Protein AF-0000000083256663 (afdb_homodimer)

Secondary structure (DSSP, 8-state):
-EEEEEEEEEEE-TTSEEEEEEE-TT-SSSTT-EE-EEEEPPGGGTT-HHHHHHHHHHHHH---GGGEEEEEEEEEEEEEETTEEEEEEEEEEEEPTTPPP---TTEEEEEEEGGGGGGSS--HHHHHHHHHHHHTGGGS--EEEEEEEEETTEEEEEEEEE--HHHHH--/-EEEEEEEEEEE-TTSEEEEEEE-TT-SSSTT-EE-EEEEPPGGGTT-HHHHHHHHHHHHH---GGGEEEEEEEEEEEEEETTEEEEEEEEEEEEPTTPPP---TTEEEEEEEGGGGGGSS--HHHHHHHHHHHHTGGGS--EEEEEEEEETTEEEEEEEEE--HHHHH--

Solvent-accessible surface area (backbone atoms only — not comparable to full-atom values): 17591 Å² total; per-residue (Å²): 107,37,46,46,49,32,15,27,30,46,37,26,43,92,84,51,24,31,44,29,33,34,28,40,74,81,42,96,67,65,49,52,24,43,36,59,39,40,44,74,48,49,66,94,29,69,44,26,49,59,62,38,21,50,50,32,35,27,69,49,26,61,43,50,70,89,43,50,41,75,72,38,76,38,38,41,38,37,40,38,55,92,63,31,39,37,41,35,38,35,28,38,28,35,40,50,86,88,68,69,75,40,74,35,97,72,32,48,72,44,79,37,55,54,91,49,51,68,77,46,62,48,52,70,67,56,33,49,48,50,54,45,31,73,74,49,51,74,79,55,89,63,32,32,39,32,24,25,22,51,60,92,47,37,79,42,66,44,78,34,59,45,31,38,24,70,67,54,41,76,98,107,37,47,46,50,32,14,28,31,46,38,26,44,91,85,50,24,30,45,29,34,34,28,40,75,81,43,94,67,66,47,52,24,44,37,57,39,40,44,73,49,49,66,94,28,68,45,27,49,59,61,37,20,51,50,32,34,26,69,49,25,61,44,50,70,91,44,50,41,77,72,39,78,38,38,40,39,37,41,38,54,92,62,32,39,38,39,35,40,36,28,38,29,34,42,48,84,88,68,69,74,41,75,36,96,72,31,48,72,43,78,38,55,55,91,47,51,69,76,47,63,46,53,70,67,55,32,49,49,48,54,45,31,75,74,51,50,74,78,54,88,62,31,34,39,32,23,26,22,52,60,92,47,37,80,41,67,45,79,34,60,45,31,39,25,69,68,54,41,74,99

InterPro domains:
  IPR000086 NUDIX hydrolase domain [PF00293] (7-130)
  IPR000086 NUDIX hydrolase domain [PS51462] (2-144)
  IPR015797 NUDIX hydrolase-like domain superfamily [SSF55811] (7-135)

Radius of gyration: 21.28 Å; Cα contacts (8 Å, |Δi|>4): 827; chains: 2; bounding box: 49×63×44 Å

pLDDT: mean 93.76, std 6.44, range [51.53, 98.88]

Foldseek 3Di:
DAEWEKEFEFEAEPVQWTKWFQADQPDPPLRRATDGQMDTDDPVCPVPSPVRHQVSCCQAWVDHPVQKAPWAFAEWEWDDDDPYIYTYTYTYIYGDPPDHTDGDPRGDMDIGRLVCVLVGRHDPRVNQVSVCCVVPRVVDRWHKYWYWDQDPNDIHIDIDTDDPVVVVVVD/DAEWEKEFEFEAEPVQWTKWFQADQPDPPLRRATDGQMDTDDPVCPVPSPVRHQVSCCQAWVDHPVQKAPWAFAEWEWDDDDPYIYTYTYTYTYGDPPDHTDGDPRGDMDIGRLVCVLVGRHDPRVNQVSVCCVVPRVVDRWHKYWYWDQDPNDIHIDIDTDDPVVVVVVD

Nearest PDB structures (foldseek):
  3fk9-assembly1_B  TM=7.777E-01  e=2.275E-10  Halalkalibacterium halodurans
  5cfj-assembly1_A  TM=8.050E-01  e=7.990E-09  Plasmodium falciparum 3D7
  5cfi-assembly1_B  TM=7.908E-01  e=4.068E-09  Plasmodium falciparum 3D7
  6m6y-assembly1_A  TM=8.261E-01  e=8.225E-08  Mycolicibacterium smegmatis MC2 155
  1su2-assembly1_B  TM=7.353E-01  e=6.435E-08  Deinococcus radiodurans

Organism: NCBI:txid94136

Structure (mmCIF, N/CA/C/O backbone):
data_AF-0000000083256663-model_v1
#
loop_
_entity.id
_entity.type
_entity.pdbx_description
1 polymer 'Nudix hydrolase domain-containing protein'
#
loop_
_atom_site.group_PDB
_atom_site.id
_atom_site.type_symbol
_atom_site.label_atom_id
_atom_site.label_alt_id
_atom_site.label_comp_id
_atom_site.label_asym_id
_atom_site.label_entity_id
_atom_site.label_seq_id
_atom_site.pdbx_PDB_ins_code
_atom_site.Cartn_x
_atom_site.Cartn_y
_atom_site.Cartn_z
_atom_site.occupancy
_atom_site.B_iso_or_equiv
_atom_site.auth_seq_id
_atom_site.auth_comp_id
_atom_site.auth_asym_id
_atom_site.auth_atom_id
_atom_site.pdbx_PDB_model_num
ATOM 1 N N . MET A 1 1 ? 12.92 -7.726 -0.44 1 84.47 1 MET A N 1
ATOM 2 C CA . MET A 1 1 ? 12.341 -6.395 -0.277 1 84.47 1 MET A CA 1
ATOM 3 C C . MET A 1 1 ? 11.646 -6.266 1.074 1 84.47 1 MET A C 1
ATOM 5 O O . MET A 1 1 ? 10.905 -7.161 1.484 1 84.47 1 MET A O 1
ATOM 9 N N . LYS A 1 2 ? 12.054 -5.261 1.89 1 92.44 2 LYS A N 1
ATOM 10 C CA . LYS A 1 2 ? 11.454 -4.975 3.19 1 92.44 2 LYS A CA 1
ATOM 11 C C . LYS A 1 2 ? 10.506 -3.782 3.107 1 92.44 2 LYS A C 1
ATOM 13 O O . LYS A 1 2 ? 10.527 -3.032 2.128 1 92.44 2 LYS A O 1
ATOM 18 N N . LEU A 1 3 ? 9.636 -3.757 4.111 1 95.27 3 LEU A N 1
ATOM 19 C CA . LEU A 1 3 ? 8.649 -2.684 4.149 1 95.27 3 LEU A CA 1
ATOM 20 C C . LEU A 1 3 ? 8.908 -1.749 5.325 1 95.27 3 LEU A C 1
ATOM 22 O O . LEU A 1 3 ? 9.379 -2.185 6.378 1 95.27 3 LEU A O 1
ATOM 26 N N . LYS A 1 4 ? 8.672 -0.57 5.127 1 94.89 4 LYS A N 1
ATOM 27 C CA . LYS A 1 4 ? 8.497 0.427 6.18 1 94.89 4 LYS A CA 1
ATOM 28 C C . LYS A 1 4 ? 7.158 1.144 6.041 1 94.89 4 LYS A C 1
ATOM 30 O O . LYS A 1 4 ? 6.818 1.633 4.961 1 94.89 4 LYS A O 1
ATOM 35 N N . GLN A 1 5 ? 6.438 1.155 7.085 1 96.05 5 GLN A N 1
ATOM 36 C CA . GLN A 1 5 ? 5.102 1.739 7.031 1 96.05 5 GLN A CA 1
ATOM 37 C C . GLN A 1 5 ? 4.974 2.91 8.001 1 96.05 5 GLN A C 1
ATOM 39 O O . GLN A 1 5 ? 5.466 2.845 9.129 1 96.05 5 GLN A O 1
ATOM 44 N N . PHE A 1 6 ? 4.353 3.964 7.54 1 96.79 6 PHE A N 1
ATOM 45 C CA . PHE A 1 6 ? 4.222 5.211 8.285 1 96.79 6 PHE A CA 1
ATOM 46 C C . PHE A 1 6 ? 2.787 5.722 8.237 1 96.79 6 PHE A C 1
ATOM 48 O O . PHE A 1 6 ? 2.065 5.472 7.269 1 96.79 6 PHE A O 1
ATOM 55 N N . ALA A 1 7 ? 2.413 6.354 9.224 1 97.91 7 ALA A N 1
ATOM 56 C CA . ALA A 1 7 ? 1.183 7.141 9.251 1 97.91 7 ALA A CA 1
ATOM 57 C C . ALA A 1 7 ? 1.473 8.6 9.591 1 97.91 7 ALA A C 1
ATOM 59 O O . ALA A 1 7 ? 2.296 8.889 10.464 1 97.91 7 ALA A O 1
ATOM 60 N N . ALA A 1 8 ? 0.862 9.478 8.849 1 98.4 8 ALA A N 1
ATOM 61 C CA . ALA A 1 8 ? 1.097 10.902 9.069 1 98.4 8 ALA A CA 1
ATOM 62 C C . ALA A 1 8 ? -0.163 11.716 8.786 1 98.4 8 ALA A C 1
ATOM 64 O O . ALA A 1 8 ? -1.097 11.224 8.148 1 98.4 8 ALA A O 1
ATOM 65 N N . ALA A 1 9 ? -0.173 12.932 9.275 1 98.6 9 ALA A N 1
ATOM 66 C CA . ALA A 1 9 ? -1.336 13.799 9.104 1 98.6 9 ALA A CA 1
ATOM 67 C C . ALA A 1 9 ? -0.91 15.229 8.784 1 98.6 9 ALA A C 1
ATOM 69 O O . ALA A 1 9 ? 0.046 15.745 9.367 1 98.6 9 ALA A O 1
ATOM 70 N N . PHE A 1 10 ? -1.566 15.754 7.853 1 98.46 10 PHE A N 1
ATOM 71 C CA . PHE A 1 10 ? -1.598 17.203 7.697 1 98.46 10 PHE A CA 1
ATOM 72 C C . PHE A 1 10 ? -2.689 17.816 8.567 1 98.46 10 PHE A C 1
ATOM 74 O O . PHE A 1 10 ? -3.875 17.551 8.364 1 98.46 10 PHE A O 1
ATOM 81 N N . LEU A 1 11 ? -2.307 18.604 9.54 1 98.01 11 LEU A N 1
ATOM 82 C CA . LEU A 1 11 ? -3.227 19.198 10.504 1 98.01 11 LEU A CA 1
ATOM 83 C C . LEU A 1 11 ? -3.389 20.693 10.251 1 98.01 11 LEU A C 1
ATOM 85 O O . LEU A 1 11 ? -2.413 21.444 10.298 1 98.01 11 LEU A O 1
ATOM 89 N N . PHE A 1 12 ? -4.584 21.05 10.05 1 97.19 12 PHE A N 1
ATOM 90 C CA . PHE A 1 12 ? -4.873 22.434 9.696 1 97.19 12 PHE A CA 1
ATOM 91 C C . PHE A 1 12 ? -5.515 23.17 10.866 1 97.19 12 PHE A C 1
ATOM 93 O O . PHE A 1 12 ? -6.301 22.587 11.616 1 97.19 12 PHE A O 1
ATOM 100 N N . ASN A 1 13 ? -5.222 24.502 10.987 1 95.87 13 ASN A N 1
ATOM 101 C CA . ASN A 1 13 ? -5.92 25.346 11.952 1 95.87 13 ASN A CA 1
ATOM 102 C C . ASN A 1 13 ? -6.973 26.218 11.275 1 95.87 13 ASN A C 1
ATOM 104 O O . ASN A 1 13 ? -7.26 26.044 10.089 1 95.87 13 ASN A O 1
ATOM 108 N N . GLU A 1 14 ? -7.529 27.128 12.016 1 94.04 14 GLU A N 1
ATOM 109 C CA . GLU A 1 14 ? -8.65 27.935 11.543 1 94.04 14 GLU A CA 1
ATOM 110 C C . GLU A 1 14 ? -8.199 28.942 10.489 1 94.04 14 GLU A C 1
ATOM 112 O O . GLU A 1 14 ? -9.013 29.431 9.702 1 94.04 14 GLU A O 1
ATOM 117 N N . ASN A 1 15 ? -6.951 29.282 10.471 1 94.14 15 ASN A N 1
ATOM 118 C CA . ASN A 1 15 ? -6.406 30.243 9.518 1 94.14 15 ASN A CA 1
ATOM 119 C C . ASN A 1 15 ? -5.893 29.553 8.257 1 94.14 15 ASN A C 1
ATOM 121 O O . ASN A 1 15 ? -5.152 30.152 7.474 1 94.14 15 ASN A O 1
ATOM 125 N N . ASP A 1 16 ? -6.112 28.201 8.147 1 94.44 16 ASP A N 1
ATOM 126 C CA . ASP A 1 16 ? -5.694 27.392 7.007 1 94.44 16 ASP A CA 1
ATOM 127 C C . ASP A 1 16 ? -4.174 27.263 6.952 1 94.44 16 ASP A C 1
ATOM 129 O O . ASP A 1 16 ? -3.581 27.301 5.872 1 94.44 16 ASP A O 1
ATOM 133 N N . GLU A 1 17 ? -3.63 27.256 8.073 1 96.2 17 GLU A N 1
ATOM 134 C CA . GLU A 1 17 ? -2.221 26.898 8.207 1 96.2 17 GLU A CA 1
ATOM 135 C C . GLU A 1 17 ? -2.057 25.421 8.555 1 96.2 17 GLU A C 1
ATOM 137 O O . GLU A 1 17 ? -2.901 24.843 9.243 1 96.2 17 GLU A O 1
ATOM 142 N N . VAL A 1 18 ? -0.975 24.82 8.077 1 97.31 18 VAL A N 1
ATOM 143 C CA . VAL A 1 18 ? -0.694 23.412 8.336 1 97.31 18 VAL A CA 1
ATOM 144 C C . VAL A 1 18 ? 0.463 23.289 9.325 1 97.31 18 VAL A C 1
ATOM 146 O O . VAL A 1 18 ? 1.456 24.013 9.222 1 97.31 18 VAL A O 1
ATOM 149 N N . LEU A 1 19 ? 0.295 22.456 10.273 1 96.6 19 LEU A N 1
ATOM 150 C CA . LEU A 1 19 ? 1.338 22.198 11.259 1 96.6 19 LEU A CA 1
ATOM 151 C C . LEU A 1 19 ? 2.367 21.211 10.717 1 96.6 19 LEU A C 1
ATOM 153 O O . LEU A 1 19 ? 2.019 20.09 10.341 1 96.6 19 LEU A O 1
ATOM 157 N N . LEU A 1 20 ? 3.606 21.587 10.694 1 97.03 20 LEU A N 1
ATOM 158 C CA . LEU A 1 20 ? 4.691 20.729 10.231 1 97.03 20 LEU A CA 1
ATOM 159 C C . LEU A 1 20 ? 5.786 20.62 11.286 1 97.03 20 LEU A C 1
ATOM 161 O O . LEU A 1 20 ? 5.931 21.507 12.13 1 97.03 20 LEU A O 1
ATOM 165 N N . LEU A 1 21 ? 6.47 19.56 11.19 1 96.32 21 LEU A N 1
ATOM 166 C CA . LEU A 1 21 ? 7.662 19.347 12.003 1 96.32 21 LEU A CA 1
ATOM 167 C C . LEU A 1 21 ? 8.927 19.615 11.194 1 96.32 21 LEU A C 1
ATOM 169 O O . LEU A 1 21 ? 9.141 19 10.147 1 96.32 21 LEU A O 1
ATOM 173 N N . GLN A 1 22 ? 9.704 20.517 11.641 1 95.4 22 GLN A N 1
ATOM 174 C CA . GLN A 1 22 ? 11.015 20.77 11.053 1 95.4 22 GLN A CA 1
ATOM 175 C C . GLN A 1 22 ? 12.082 19.882 11.686 1 95.4 22 GLN A C 1
ATOM 177 O O . GLN A 1 22 ? 12.452 20.078 12.845 1 95.4 22 GLN A O 1
ATOM 182 N N . LYS A 1 23 ? 12.573 19.003 10.856 1 94.17 23 LYS A N 1
ATOM 183 C CA . LYS A 1 23 ? 13.629 18.124 11.349 1 94.17 23 LYS A CA 1
ATOM 184 C C . LYS A 1 23 ? 14.926 18.897 11.576 1 94.17 23 LYS A C 1
ATOM 186 O O . LYS A 1 23 ? 15.253 19.808 10.813 1 94.17 23 LYS A O 1
ATOM 191 N N . LYS A 1 24 ? 15.65 18.451 12.573 1 91.48 24 LYS A N 1
ATOM 192 C CA . LYS A 1 24 ? 16.946 19.063 12.854 1 91.48 24 LYS A CA 1
ATOM 193 C C . LYS A 1 24 ? 17.92 18.843 11.7 1 91.48 24 LYS A C 1
ATOM 195 O O . LYS A 1 24 ? 17.835 17.837 10.993 1 91.48 24 LYS A O 1
ATOM 200 N N . THR A 1 25 ? 18.825 19.739 11.598 1 90.61 25 THR A N 1
ATOM 201 C CA . THR A 1 25 ? 19.785 19.672 10.502 1 90.61 25 THR A CA 1
ATOM 202 C C . THR A 1 25 ? 20.733 18.49 10.685 1 90.61 25 THR A C 1
ATOM 204 O O . THR A 1 25 ? 21.332 18.013 9.718 1 90.61 25 THR A O 1
ATOM 207 N N . ASP A 1 26 ? 20.846 17.983 11.883 1 89.52 26 ASP A N 1
ATOM 208 C CA . ASP A 1 26 ? 21.751 16.872 12.157 1 89.52 26 ASP A CA 1
ATOM 209 C C . ASP A 1 26 ? 20.978 15.572 12.365 1 89.52 26 ASP A C 1
ATOM 211 O O . ASP A 1 26 ? 21.535 14.581 12.842 1 89.52 26 ASP A O 1
ATOM 215 N N . ALA A 1 27 ? 19.718 15.631 12.049 1 87.78 27 ALA A N 1
ATOM 216 C CA . ALA A 1 27 ? 18.908 14.421 12.167 1 87.78 27 ALA A CA 1
ATOM 217 C C . ALA A 1 27 ? 19.416 13.328 11.232 1 87.78 27 ALA A C 1
ATOM 219 O O . ALA A 1 27 ? 19.973 13.619 10.171 1 87.78 27 ALA A O 1
ATOM 220 N N . LYS A 1 28 ? 19.271 12.068 11.562 1 82.74 28 LYS A N 1
ATOM 221 C CA . LYS A 1 28 ? 19.703 10.909 10.785 1 82.74 28 LYS A CA 1
ATOM 222 C C . LYS A 1 28 ? 18.842 10.732 9.538 1 82.74 28 LYS A C 1
ATOM 224 O O . LYS A 1 28 ? 19.31 10.209 8.524 1 82.74 28 LYS A O 1
ATOM 229 N N . PHE A 1 29 ? 17.615 11.204 9.661 1 84.6 29 PHE A N 1
ATOM 230 C CA . PHE A 1 29 ? 16.664 11.023 8.571 1 84.6 29 PHE A CA 1
ATOM 231 C C . PHE A 1 29 ? 15.98 12.34 8.225 1 84.6 29 PHE A C 1
ATOM 233 O O . PHE A 1 29 ? 15.503 13.05 9.112 1 84.6 29 PHE A O 1
ATOM 240 N N . LEU A 1 30 ? 16.016 12.685 6.893 1 91.09 30 LEU A N 1
ATOM 241 C CA . LEU A 1 30 ? 15.336 13.854 6.345 1 91.09 30 LEU A CA 1
ATOM 242 C C . LEU A 1 30 ? 15.829 15.133 7.013 1 91.09 30 LEU A C 1
ATOM 244 O O . LEU A 1 30 ? 15.027 15.987 7.397 1 91.09 30 LEU A O 1
ATOM 248 N N . ALA A 1 31 ? 17.111 15.232 7.189 1 90.78 31 ALA A N 1
ATOM 249 C CA . ALA A 1 31 ? 17.73 16.37 7.865 1 90.78 31 ALA A CA 1
ATOM 250 C C . ALA A 1 31 ? 17.318 17.686 7.212 1 90.78 31 ALA A C 1
ATOM 252 O O . ALA A 1 31 ? 17.48 17.864 6.003 1 90.78 31 ALA A O 1
ATOM 253 N N . GLY A 1 32 ? 16.714 18.495 8.096 1 92.93 32 GLY A N 1
ATOM 254 C CA . GLY A 1 32 ? 16.385 19.844 7.665 1 92.93 32 GLY A CA 1
ATOM 255 C C . GLY A 1 32 ? 15.056 19.932 6.94 1 92.93 32 GLY A C 1
ATOM 256 O O . GLY A 1 32 ? 14.579 21.027 6.636 1 92.93 32 GLY A O 1
ATOM 257 N N . LYS A 1 33 ? 14.433 18.858 6.698 1 96.07 33 LYS A N 1
ATOM 258 C CA . LYS A 1 33 ? 13.179 18.842 5.95 1 96.07 33 LYS A CA 1
ATOM 259 C C . LYS A 1 33 ? 11.989 19.11 6.866 1 96.07 33 LYS A C 1
ATOM 261 O O . LYS A 1 33 ? 12.046 18.83 8.066 1 96.07 33 LYS A O 1
ATOM 266 N N . ARG A 1 34 ? 11.005 19.698 6.29 1 96.66 34 ARG A N 1
ATOM 267 C CA . ARG A 1 34 ? 9.701 19.783 6.94 1 96.66 34 ARG A CA 1
ATOM 268 C C . ARG A 1 34 ? 8.838 18.573 6.595 1 96.66 34 ARG A C 1
ATOM 270 O O . ARG A 1 34 ? 8.732 18.193 5.427 1 96.66 34 ARG A O 1
ATOM 277 N N . VAL A 1 35 ? 8.283 18.012 7.595 1 96.82 35 VAL A N 1
ATOM 278 C CA . VAL A 1 35 ? 7.465 16.821 7.389 1 96.82 35 VAL A CA 1
ATOM 279 C C . VAL A 1 35 ? 6.134 16.975 8.12 1 96.82 35 VAL A C 1
ATOM 281 O O . VAL A 1 35 ? 6.037 17.721 9.097 1 96.82 35 VAL A O 1
ATOM 284 N N . PRO A 1 36 ? 5.072 16.333 7.598 1 97.88 36 PRO A N 1
ATOM 285 C CA . PRO A 1 36 ? 3.85 16.28 8.404 1 97.88 36 PRO A CA 1
ATOM 286 C C . PRO A 1 36 ? 4.044 15.533 9.721 1 97.88 36 PRO A C 1
ATOM 288 O O . PRO A 1 36 ? 5.09 14.917 9.938 1 97.88 36 PRO A O 1
ATOM 291 N N . ILE A 1 37 ? 3.044 15.666 10.598 1 97.66 37 ILE A N 1
ATOM 292 C CA . ILE A 1 37 ? 3.125 15 11.893 1 97.66 37 ILE A CA 1
ATOM 293 C C . ILE A 1 37 ? 2.852 13.507 11.724 1 97.66 37 ILE A C 1
ATOM 295 O O . ILE A 1 37 ? 1.807 13.116 11.198 1 97.66 37 ILE A O 1
ATOM 299 N N . GLY A 1 38 ? 3.746 12.688 12.116 1 97.23 38 GLY A N 1
ATOM 300 C CA . GLY A 1 38 ? 3.586 11.254 11.929 1 97.23 38 GLY A CA 1
ATOM 301 C C . GLY A 1 38 ? 4.872 10.478 12.138 1 97.23 38 GLY A C 1
ATOM 302 O O . GLY A 1 38 ? 5.897 11.053 12.511 1 97.23 38 GLY A O 1
ATOM 303 N N . GLY A 1 39 ? 4.817 9.194 11.911 1 96.41 39 GLY A N 1
ATOM 304 C CA . GLY A 1 39 ? 5.971 8.337 12.128 1 96.41 39 GLY A CA 1
ATOM 305 C C . GLY A 1 39 ? 5.702 6.88 11.804 1 96.41 39 GLY A C 1
ATOM 306 O O . GLY A 1 39 ? 4.706 6.557 11.153 1 96.41 39 GLY A O 1
ATOM 307 N N . HIS A 1 40 ? 6.581 6.085 12.294 1 95.55 40 HIS A N 1
ATOM 308 C CA . HIS A 1 40 ? 6.516 4.656 12.012 1 95.55 40 HIS A CA 1
ATOM 309 C C . HIS A 1 40 ? 5.339 4.005 12.73 1 95.55 40 HIS A C 1
ATOM 311 O O . HIS A 1 40 ? 5.046 4.339 13.88 1 95.55 40 HIS A O 1
ATOM 317 N N . MET A 1 41 ? 4.746 3.137 11.982 1 94.48 41 MET A N 1
ATOM 318 C CA . MET A 1 41 ? 3.733 2.312 12.635 1 94.48 41 MET A CA 1
ATOM 319 C C . MET A 1 41 ? 4.382 1.221 13.48 1 94.48 41 MET A C 1
ATOM 321 O O . MET A 1 41 ? 5.352 0.593 13.051 1 94.48 41 MET A O 1
ATOM 325 N N . GLU A 1 42 ? 3.868 1.019 14.62 1 92.35 42 GLU A N 1
ATOM 326 C CA . GLU A 1 42 ? 4.377 -0.016 15.514 1 92.35 42 GLU A CA 1
ATOM 327 C C . GLU A 1 42 ? 3.655 -1.342 15.292 1 92.35 42 GLU A C 1
ATOM 329 O O . GLU A 1 42 ? 2.576 -1.374 14.697 1 92.35 42 GLU A O 1
ATOM 334 N N . THR A 1 43 ? 4.199 -2.428 15.784 1 85.61 43 THR A N 1
ATOM 335 C CA . THR A 1 43 ? 3.735 -3.789 15.536 1 85.61 43 THR A CA 1
ATOM 336 C C . THR A 1 43 ? 2.266 -3.939 15.923 1 85.61 43 THR A C 1
ATOM 338 O O . THR A 1 43 ? 1.47 -4.486 15.157 1 85.61 43 THR A O 1
ATOM 341 N N . GLY A 1 44 ? 1.802 -3.454 16.994 1 82.83 44 GLY A N 1
ATOM 342 C CA . GLY A 1 44 ? 0.438 -3.619 17.47 1 82.83 44 GLY A CA 1
ATOM 343 C C . GLY A 1 44 ? -0.562 -2.754 16.726 1 82.83 44 GLY A C 1
ATOM 344 O O . GLY A 1 44 ? -1.773 -2.939 16.863 1 82.83 44 GLY A O 1
ATOM 345 N N . GLU A 1 45 ? -0.109 -1.931 15.794 1 87.78 45 GLU A N 1
ATOM 346 C CA . GLU A 1 45 ? -1.001 -0.986 15.129 1 87.78 45 GLU A CA 1
ATOM 347 C C . GLU A 1 45 ? -0.916 -1.12 13.612 1 87.78 45 GLU A C 1
ATOM 349 O O . GLU A 1 45 ? -1.359 -0.232 12.879 1 87.78 45 GLU A O 1
ATOM 354 N N . MET A 1 46 ? -0.339 -2.161 13.212 1 85.98 46 MET A N 1
ATOM 355 C CA . MET A 1 46 ? -0.014 -2.264 11.792 1 85.98 46 MET A CA 1
ATOM 356 C C . MET A 1 46 ? -1.282 -2.37 10.951 1 85.98 46 MET A C 1
ATOM 358 O O . MET A 1 46 ? -1.268 -2.058 9.759 1 85.98 46 MET A O 1
ATOM 362 N N . ASN A 1 47 ? -2.403 -2.752 11.613 1 90 47 ASN A N 1
ATOM 363 C CA . ASN A 1 47 ? -3.662 -2.821 10.88 1 90 47 ASN A CA 1
ATOM 364 C C . ASN A 1 47 ? -4.569 -1.639 11.211 1 90 47 ASN A C 1
ATOM 366 O O . ASN A 1 47 ? -5.744 -1.628 10.839 1 90 47 ASN A O 1
ATOM 370 N N . ASP A 1 48 ? -4.016 -0.659 11.888 1 94.56 48 ASP A N 1
ATOM 371 C CA . ASP A 1 48 ? -4.776 0.524 12.278 1 94.56 48 ASP A CA 1
ATOM 372 C C . ASP A 1 48 ? -3.937 1.791 12.127 1 94.56 48 ASP A C 1
ATOM 374 O O . ASP A 1 48 ? -3.521 2.389 13.121 1 94.56 48 ASP A O 1
ATOM 378 N N . PRO A 1 49 ? -3.803 2.216 10.926 1 96.29 49 PRO A N 1
ATOM 379 C CA . PRO A 1 49 ? -2.972 3.4 10.695 1 96.29 49 PRO A CA 1
ATOM 380 C C . PRO A 1 49 ? -3.505 4.643 11.405 1 96.29 49 PRO A C 1
ATOM 382 O O . PRO A 1 49 ? -2.728 5.523 11.783 1 96.29 49 PRO A O 1
ATOM 385 N N . GLN A 1 50 ? -4.797 4.7 11.602 1 96.93 50 GLN A N 1
ATOM 386 C CA . GLN A 1 50 ? -5.352 5.867 12.28 1 96.93 50 GLN A CA 1
ATOM 387 C C . GLN A 1 50 ? -4.869 5.946 13.725 1 96.93 50 GLN A C 1
ATOM 389 O O . GLN A 1 50 ? -4.492 7.018 14.202 1 96.93 50 GLN A O 1
ATOM 394 N N . SER A 1 51 ? -4.898 4.817 14.392 1 96.43 51 SER A N 1
ATOM 395 C CA . SER A 1 51 ? -4.406 4.784 15.766 1 96.43 51 SER A CA 1
ATOM 396 C C . SER A 1 51 ? -2.932 5.169 15.834 1 96.43 51 SER A C 1
ATOM 398 O O . SER A 1 51 ? -2.516 5.896 16.739 1 96.43 51 SER A O 1
ATOM 400 N N . ALA A 1 52 ? -2.162 4.65 14.906 1 96.77 52 ALA A N 1
ATOM 401 C CA . ALA A 1 52 ? -0.749 5.017 14.836 1 96.77 52 ALA A CA 1
ATOM 402 C C . ALA A 1 52 ? -0.582 6.52 14.631 1 96.77 52 ALA A C 1
ATOM 404 O O . ALA A 1 52 ? 0.242 7.155 15.292 1 96.77 52 ALA A O 1
ATOM 405 N N . CYS A 1 53 ? -1.357 7.062 13.742 1 97.7 53 CYS A N 1
ATOM 406 C CA . CYS A 1 53 ? -1.311 8.487 13.434 1 97.7 53 CYS A CA 1
ATOM 407 C C . CYS A 1 53 ? -1.627 9.323 14.668 1 97.7 53 CYS A C 1
ATOM 409 O O . CYS A 1 53 ? -0.895 10.259 14.992 1 97.7 53 CYS A O 1
ATOM 411 N N . LEU A 1 54 ? -2.671 8.941 15.34 1 97.44 54 LEU A N 1
ATOM 412 C CA . LEU A 1 54 ? -3.102 9.684 16.519 1 97.44 54 LEU A CA 1
ATOM 413 C C . LEU A 1 54 ? -2.056 9.6 17.626 1 97.44 54 LEU A C 1
ATOM 415 O O . LEU A 1 54 ? -1.823 10.577 18.34 1 97.44 54 LEU A O 1
ATOM 419 N N . ARG A 1 55 ? -1.454 8.5 17.792 1 97.23 55 ARG A N 1
ATOM 420 C CA . ARG A 1 55 ? -0.378 8.362 18.768 1 97.23 55 ARG A CA 1
ATOM 421 C C . ARG A 1 55 ? 0.786 9.289 18.435 1 97.23 55 ARG A C 1
ATOM 423 O O . ARG A 1 55 ? 1.298 9.992 19.309 1 97.23 55 ARG A O 1
ATOM 430 N N . GLU A 1 56 ? 1.178 9.26 17.181 1 97.03 56 GLU A N 1
ATOM 431 C CA . GLU A 1 56 ? 2.285 10.103 16.739 1 97.03 56 GLU A CA 1
ATOM 432 C C . GLU A 1 56 ? 1.953 11.583 16.91 1 97.03 56 GLU A C 1
ATOM 434 O O . GLU A 1 56 ? 2.82 12.38 17.275 1 97.03 56 GLU A O 1
ATOM 439 N N . ILE A 1 57 ? 0.762 11.981 16.616 1 97.14 57 ILE A N 1
ATOM 440 C CA . ILE A 1 57 ? 0.32 13.357 16.816 1 97.14 57 ILE A CA 1
ATOM 441 C C . ILE A 1 57 ? 0.506 13.751 18.28 1 97.14 57 ILE A C 1
ATOM 443 O O . ILE A 1 57 ? 1.09 14.795 18.579 1 97.14 57 ILE A O 1
ATOM 447 N N . TYR A 1 58 ? 0.054 12.896 19.124 1 96.46 58 TYR A N 1
ATOM 448 C CA . TYR A 1 58 ? 0.186 13.182 20.548 1 96.46 58 TYR A CA 1
ATOM 449 C C . TYR A 1 58 ? 1.653 13.252 20.956 1 96.46 58 TYR A C 1
ATOM 451 O O . TYR A 1 58 ? 2.073 14.199 21.624 1 96.46 58 TYR A O 1
ATOM 459 N N . GLU A 1 59 ? 2.447 12.316 20.609 1 96.13 59 GLU A N 1
ATOM 460 C CA . GLU A 1 59 ? 3.851 12.223 20.998 1 96.13 59 GLU A CA 1
ATOM 461 C C . GLU A 1 59 ? 4.637 13.442 20.524 1 96.13 59 GLU A C 1
ATOM 463 O O . GLU A 1 59 ? 5.502 13.947 21.243 1 96.13 59 GLU A O 1
ATOM 468 N N . GLU A 1 60 ? 4.306 13.923 19.31 1 96.21 60 GLU A N 1
ATOM 469 C CA . GLU A 1 60 ? 5.14 14.951 18.695 1 96.21 60 GLU A CA 1
ATOM 470 C C . GLU A 1 60 ? 4.621 16.349 19.018 1 96.21 60 GLU A C 1
ATOM 472 O O . GLU A 1 60 ? 5.357 17.331 18.908 1 96.21 60 GLU A O 1
ATOM 477 N N . THR A 1 61 ? 3.36 16.474 19.407 1 96.34 61 THR A N 1
ATOM 478 C CA . THR A 1 61 ? 2.783 17.812 19.468 1 96.34 61 THR A CA 1
ATOM 479 C C . THR A 1 61 ? 2.034 18.019 20.782 1 96.34 61 THR A C 1
ATOM 481 O O . THR A 1 61 ? 1.658 19.144 21.118 1 96.34 61 THR A O 1
ATOM 484 N N . GLY A 1 62 ? 1.695 16.952 21.497 1 95.46 62 GLY A N 1
ATOM 485 C CA . GLY A 1 62 ? 0.879 17.045 22.697 1 95.46 62 GLY A CA 1
ATOM 486 C C . GLY A 1 62 ? -0.604 17.162 22.402 1 95.46 62 GLY A C 1
ATOM 487 O O . GLY A 1 62 ? -1.425 17.189 23.322 1 95.46 62 GLY A O 1
ATOM 488 N N . ILE A 1 63 ? -1.009 17.169 21.181 1 96.08 63 ILE A N 1
ATOM 489 C CA . ILE A 1 63 ? -2.406 17.315 20.79 1 96.08 63 ILE A CA 1
ATOM 490 C C . ILE A 1 63 ? -3.152 16.007 21.043 1 96.08 63 ILE A C 1
ATOM 492 O O . ILE A 1 63 ? -2.727 14.944 20.584 1 96.08 63 ILE A O 1
ATOM 496 N N . GLU A 1 64 ? -4.238 16.121 21.667 1 95.5 64 GLU A N 1
ATOM 497 C CA . GLU A 1 64 ? -5.057 14.957 21.986 1 95.5 64 GLU A CA 1
ATOM 498 C C . GLU A 1 64 ? -6.061 14.666 20.874 1 95.5 64 GLU A C 1
ATOM 500 O O . GLU A 1 64 ? -6.389 15.55 20.08 1 95.5 64 GLU A O 1
ATOM 505 N N . GLN A 1 65 ? -6.506 13.43 20.882 1 95.72 65 GLN A N 1
ATOM 506 C CA . GLN A 1 65 ? -7.413 12.963 19.84 1 95.72 65 GLN A CA 1
ATOM 507 C C . GLN A 1 65 ? -8.656 13.845 19.756 1 95.72 65 GLN A C 1
ATOM 509 O O . GLN A 1 65 ? -9.15 14.128 18.663 1 95.72 65 GLN A O 1
ATOM 514 N N . ASN A 1 66 ? -9.162 14.269 20.871 1 94.98 66 ASN A N 1
ATOM 515 C CA . ASN A 1 66 ? -10.402 15.038 20.902 1 94.98 66 ASN A CA 1
ATOM 516 C C . ASN A 1 66 ? -10.192 16.46 20.39 1 94.98 66 ASN A C 1
ATOM 518 O O . ASN A 1 66 ? -11.157 17.201 20.19 1 94.98 66 ASN A O 1
ATOM 522 N N . GLN A 1 67 ? -8.995 16.794 20.161 1 96.46 67 GLN A N 1
ATOM 523 C CA . GLN A 1 67 ? -8.678 18.126 19.656 1 96.46 67 GLN A CA 1
ATOM 524 C C . GLN A 1 67 ? -8.515 18.114 18.138 1 96.46 67 GLN A C 1
ATOM 526 O O . GLN A 1 67 ? -8.29 19.159 17.525 1 96.46 67 GLN A O 1
ATOM 531 N N . VAL A 1 68 ? -8.546 16.967 17.558 1 96.54 68 VAL A N 1
ATOM 532 C CA . VAL A 1 68 ? -8.466 16.795 16.112 1 96.54 68 VAL A CA 1
ATOM 533 C C . VAL A 1 68 ? -9.845 16.444 15.556 1 96.54 68 VAL A C 1
ATOM 535 O O . VAL A 1 68 ? -10.462 15.465 15.983 1 96.54 68 VAL A O 1
ATOM 538 N N . SER A 1 69 ? -10.325 17.234 14.641 1 95.33 69 SER A N 1
ATOM 539 C CA . SER A 1 69 ? -11.603 16.952 13.997 1 95.33 69 SER A CA 1
ATOM 540 C C . SER A 1 69 ? -11.413 16.579 12.53 1 95.33 69 SER A C 1
ATOM 542 O O . SER A 1 69 ? -10.442 17.001 11.898 1 95.33 69 SER A O 1
ATOM 544 N N . ASP A 1 70 ? -12.31 15.68 11.954 1 94.28 70 ASP A N 1
ATOM 545 C CA . ASP A 1 70 ? -12.412 15.34 10.538 1 94.28 70 ASP A CA 1
ATOM 546 C C . ASP A 1 70 ? -11.121 14.699 10.032 1 94.28 70 ASP A C 1
ATOM 548 O O . ASP A 1 70 ? -10.631 15.044 8.955 1 94.28 70 ASP A O 1
ATOM 552 N N . LEU A 1 71 ? -10.514 13.955 10.924 1 96.95 71 LEU A N 1
ATOM 553 C CA . LEU A 1 71 ? -9.323 13.241 10.477 1 96.95 71 LEU A CA 1
ATOM 554 C C . LEU A 1 71 ? -9.678 12.197 9.423 1 96.95 71 LEU A C 1
ATOM 556 O O . LEU A 1 71 ? -10.211 11.135 9.75 1 96.95 71 LEU A O 1
ATOM 560 N N . THR A 1 72 ? -9.304 12.459 8.175 1 96.78 72 THR A N 1
ATOM 561 C CA . THR A 1 72 ? -9.73 11.631 7.052 1 96.78 72 THR A CA 1
ATOM 562 C C . THR A 1 72 ? -8.525 11.026 6.338 1 96.78 72 THR A C 1
ATOM 564 O O . THR A 1 72 ? -7.552 11.726 6.049 1 96.78 72 THR A O 1
ATOM 567 N N . HIS A 1 73 ? -8.608 9.747 6.142 1 97.58 73 HIS A N 1
ATOM 568 C CA . HIS A 1 73 ? -7.592 9.066 5.348 1 97.58 73 HIS A CA 1
ATOM 569 C C . HIS A 1 73 ? -7.762 9.364 3.862 1 97.58 73 HIS A C 1
ATOM 571 O O . HIS A 1 73 ? -8.788 9.022 3.27 1 97.58 73 HIS A O 1
ATOM 577 N N . LYS A 1 74 ? -6.702 9.925 3.194 1 98.02 74 LYS A N 1
ATOM 578 C CA . LYS A 1 74 ? -6.897 10.385 1.821 1 98.02 74 LYS A CA 1
ATOM 579 C C . LYS A 1 74 ? -5.91 9.712 0.872 1 98.02 74 LYS A C 1
ATOM 581 O O . LYS A 1 74 ? -6.187 9.57 -0.321 1 98.02 74 LYS A O 1
ATOM 586 N N . TYR A 1 75 ? -4.765 9.358 1.392 1 98.73 75 TYR A N 1
ATOM 587 C CA . TYR A 1 75 ? -3.737 8.895 0.467 1 98.73 75 TYR A CA 1
ATOM 588 C C . TYR A 1 75 ? -3.028 7.661 1.011 1 98.73 75 TYR A C 1
ATOM 590 O O . TYR A 1 75 ? -2.771 7.564 2.213 1 98.73 75 TYR A O 1
ATOM 598 N N . VAL A 1 76 ? -2.671 6.74 0.182 1 98.79 76 VAL A N 1
ATOM 599 C CA . VAL A 1 76 ? -1.644 5.721 0.373 1 98.79 76 VAL A CA 1
ATOM 600 C C . VAL A 1 76 ? -0.504 5.945 -0.618 1 98.79 76 VAL A C 1
ATOM 602 O O . VAL A 1 76 ? -0.683 5.781 -1.827 1 98.79 76 VAL A O 1
ATOM 605 N N . VAL A 1 77 ? 0.679 6.254 -0.087 1 98.72 77 VAL A N 1
ATOM 606 C CA . VAL A 1 77 ? 1.788 6.658 -0.946 1 98.72 77 VAL A CA 1
ATOM 607 C C . VAL A 1 77 ? 2.892 5.604 -0.894 1 98.72 77 VAL A C 1
ATOM 609 O O . VAL A 1 77 ? 3.287 5.162 0.187 1 98.72 77 VAL A O 1
ATOM 612 N N . HIS A 1 78 ? 3.368 5.234 -2.069 1 98.73 78 HIS A N 1
ATOM 613 C CA . HIS A 1 78 ? 4.449 4.261 -2.178 1 98.73 78 HIS A CA 1
ATOM 614 C C . HIS A 1 78 ? 5.722 4.908 -2.711 1 98.73 78 HIS A C 1
ATOM 616 O O . HIS A 1 78 ? 5.684 5.636 -3.706 1 98.73 78 HIS A O 1
ATOM 622 N N . ARG A 1 79 ? 6.765 4.624 -2.048 1 97.86 79 ARG A N 1
ATOM 623 C CA . ARG A 1 79 ? 8.107 4.998 -2.484 1 97.86 79 ARG A CA 1
ATOM 624 C C . ARG A 1 79 ? 9.067 3.818 -2.37 1 97.86 79 ARG A C 1
ATOM 626 O O . ARG A 1 79 ? 8.911 2.966 -1.493 1 97.86 79 ARG A O 1
ATOM 633 N N . MET A 1 80 ? 9.961 3.855 -3.255 1 96.93 80 MET A N 1
ATOM 634 C CA . MET A 1 80 ? 10.997 2.826 -3.216 1 96.93 80 MET A CA 1
ATOM 635 C C . MET A 1 80 ? 12.383 3.453 -3.103 1 96.93 80 MET A C 1
ATOM 637 O O . MET A 1 80 ? 12.684 4.431 -3.789 1 96.93 80 MET A O 1
ATOM 641 N N . LYS A 1 81 ? 13.112 2.982 -2.221 1 93.66 81 LYS A N 1
ATOM 642 C CA . LYS A 1 81 ? 14.515 3.352 -2.061 1 93.66 81 LYS A CA 1
ATOM 643 C C . LYS A 1 81 ? 15.365 2.14 -1.694 1 93.66 81 LYS A C 1
ATOM 645 O O . LYS A 1 81 ? 15.123 1.491 -0.674 1 93.66 81 LYS A O 1
ATOM 650 N N . ASN A 1 82 ? 16.335 1.812 -2.593 1 87.69 82 ASN A N 1
ATOM 651 C CA . ASN A 1 82 ? 17.164 0.623 -2.423 1 87.69 82 ASN A CA 1
ATOM 652 C C . ASN A 1 82 ? 16.314 -0.64 -2.306 1 87.69 82 ASN A C 1
ATOM 654 O O . ASN A 1 82 ? 15.471 -0.907 -3.163 1 87.69 82 ASN A O 1
ATOM 658 N N . ASP A 1 83 ? 16.283 -1.369 -1.25 1 87.57 83 ASP A N 1
ATOM 659 C CA . ASP A 1 83 ? 15.553 -2.629 -1.139 1 87.57 83 ASP A CA 1
ATOM 660 C C . ASP A 1 83 ? 14.388 -2.503 -0.159 1 87.57 83 ASP A C 1
ATOM 662 O O . ASP A 1 83 ? 13.997 -3.484 0.477 1 87.57 83 ASP A O 1
ATOM 666 N N . HIS A 1 84 ? 13.935 -1.188 -0.084 1 95.4 84 HIS A N 1
ATOM 667 C CA . HIS A 1 84 ? 12.802 -0.956 0.805 1 95.4 84 HIS A CA 1
ATOM 668 C C . HIS A 1 84 ? 11.648 -0.29 0.064 1 95.4 84 HIS A C 1
ATOM 670 O O . HIS A 1 84 ? 11.867 0.579 -0.782 1 95.4 84 HIS A O 1
ATOM 676 N N . ILE A 1 85 ? 10.506 -0.755 0.331 1 97.23 85 ILE A N 1
ATOM 677 C CA . ILE A 1 85 ? 9.295 -0.041 -0.058 1 97.23 85 ILE A CA 1
ATOM 678 C C . ILE A 1 85 ? 8.714 0.688 1.152 1 97.23 85 ILE A C 1
ATOM 680 O O . ILE A 1 85 ? 8.517 0.087 2.211 1 97.23 85 ILE A O 1
ATOM 684 N N . TYR A 1 86 ? 8.54 1.944 1.014 1 97.12 86 TYR A N 1
ATOM 685 C CA . TYR A 1 86 ? 7.89 2.783 2.014 1 97.12 86 TYR A CA 1
ATOM 686 C C . TYR A 1 86 ? 6.419 2.994 1.676 1 97.12 86 TYR A C 1
ATOM 688 O O . TYR A 1 86 ? 6.083 3.383 0.555 1 97.12 86 TYR A O 1
ATOM 696 N N . ILE A 1 87 ? 5.607 2.679 2.605 1 97.82 87 ILE A N 1
ATOM 697 C CA . ILE A 1 87 ? 4.176 2.927 2.466 1 97.82 87 ILE A CA 1
ATOM 698 C C . ILE A 1 87 ? 3.721 3.931 3.522 1 97.82 87 ILE A C 1
ATOM 700 O O . ILE A 1 87 ? 3.905 3.707 4.721 1 97.82 87 ILE A O 1
ATOM 704 N N . GLN A 1 88 ? 3.158 4.987 3.072 1 98.23 88 GLN A N 1
ATOM 705 C CA . GLN A 1 88 ? 2.699 6.033 3.979 1 98.23 88 GLN A CA 1
ATOM 706 C C . GLN A 1 88 ? 1.185 6.207 3.898 1 98.23 88 GLN A C 1
ATOM 708 O O . GLN A 1 88 ? 0.631 6.373 2.809 1 98.23 88 GLN A O 1
ATOM 713 N N . PHE A 1 89 ? 0.58 6.142 4.986 1 98.45 89 PHE A N 1
ATOM 714 C CA . PHE A 1 89 ? -0.84 6.444 5.116 1 98.45 89 PHE A CA 1
ATOM 715 C C . PHE A 1 89 ? -1.048 7.886 5.563 1 98.45 89 PHE A C 1
ATOM 717 O O . PHE A 1 89 ? -0.654 8.261 6.67 1 98.45 89 PHE A O 1
ATOM 724 N N . ILE A 1 90 ? -1.699 8.693 4.727 1 98.79 90 ILE A N 1
ATOM 725 C CA . ILE A 1 90 ? -1.741 10.134 4.948 1 98.79 90 ILE A CA 1
ATOM 726 C C . ILE A 1 90 ? -3.163 10.56 5.304 1 98.79 90 ILE A C 1
ATOM 728 O O . ILE A 1 90 ? -4.109 10.264 4.57 1 98.79 90 ILE A O 1
ATOM 732 N N . TYR A 1 91 ? -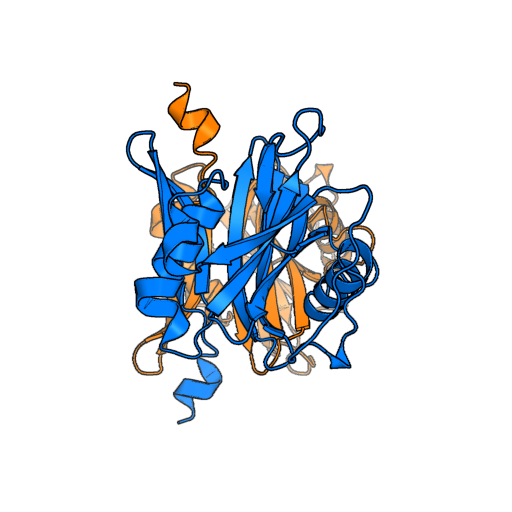3.278 11.25 6.337 1 98.54 91 TYR A N 1
ATOM 733 C CA . TYR A 1 91 ? -4.532 11.793 6.845 1 98.54 91 TYR A CA 1
ATOM 734 C C . TYR A 1 91 ? -4.538 13.315 6.768 1 98.54 91 TYR A C 1
ATOM 736 O O . TYR A 1 91 ? -3.479 13.946 6.739 1 98.54 91 TYR A O 1
ATOM 744 N N . PHE A 1 92 ? -5.705 13.822 6.704 1 98.2 92 PHE A N 1
ATOM 745 C CA . PHE A 1 92 ? -5.936 15.257 6.81 1 98.2 92 PHE A CA 1
ATOM 746 C C . PHE A 1 92 ? -6.942 15.564 7.914 1 98.2 92 PHE A C 1
ATOM 748 O O . PHE A 1 92 ? -7.961 14.881 8.039 1 98.2 92 PHE A O 1
ATOM 755 N N . GLY A 1 93 ? -6.62 16.504 8.782 1 97.41 93 GLY A N 1
ATOM 756 C CA . GLY A 1 93 ? -7.506 16.857 9.879 1 97.41 93 GLY A CA 1
ATOM 757 C C . GLY A 1 93 ? -7.481 18.337 10.214 1 97.41 93 GLY A C 1
ATOM 758 O O . GLY A 1 93 ? -6.628 19.076 9.719 1 97.41 93 GLY A O 1
ATOM 759 N N . LYS A 1 94 ? -8.433 18.669 11.02 1 97.14 94 LYS A N 1
ATOM 760 C CA . LYS A 1 94 ? -8.548 20.04 11.511 1 97.14 94 LYS A CA 1
ATOM 761 C C . LYS A 1 94 ? -8.382 20.096 13.027 1 97.14 94 LYS A C 1
ATOM 763 O O . LYS A 1 94 ? -8.893 19.234 13.745 1 97.14 94 LYS A O 1
ATOM 768 N N . LEU A 1 95 ? -7.666 21.124 13.416 1 96.38 95 LEU A N 1
ATOM 769 C CA . LEU A 1 95 ? -7.477 21.315 14.85 1 96.38 95 LEU A CA 1
ATOM 770 C C . LEU A 1 95 ? -8.483 22.321 15.401 1 96.38 95 LEU A C 1
ATOM 772 O O . LEU A 1 95 ? -8.816 23.302 14.731 1 96.38 95 LEU A O 1
ATOM 776 N N . GLN A 1 96 ? -8.865 21.988 16.568 1 91.1 96 GLN A N 1
ATOM 777 C CA . GLN A 1 96 ? -9.725 22.941 17.262 1 91.1 96 GLN A CA 1
ATOM 778 C C . GLN A 1 96 ? -8.994 24.254 17.524 1 91.1 96 GLN A C 1
ATOM 780 O O . GLN A 1 96 ? -7.762 24.296 17.519 1 91.1 96 GLN A O 1
ATOM 785 N N . SER A 1 97 ? -9.781 25.213 17.794 1 85.92 97 SER A N 1
ATOM 786 C CA . SER A 1 97 ? -9.211 26.525 18.083 1 85.92 97 SER A CA 1
ATOM 787 C C . SER A 1 97 ? -8.403 26.503 19.376 1 85.92 97 SER A C 1
ATOM 789 O O . SER A 1 97 ? -8.773 25.822 20.334 1 85.92 97 SER A O 1
ATOM 791 N N . ASN A 1 98 ? -7.32 27.249 19.438 1 80.63 98 ASN A N 1
ATOM 792 C CA . ASN A 1 98 ? -6.496 27.501 20.616 1 80.63 98 ASN A CA 1
ATOM 793 C C . ASN A 1 98 ? -5.794 26.232 21.09 1 80.63 98 ASN A C 1
ATOM 795 O O . ASN A 1 98 ? -5.657 26.006 22.294 1 80.63 98 ASN A O 1
ATOM 799 N N . VAL A 1 99 ? -5.548 25.354 20.192 1 82.6 99 VAL A N 1
ATOM 800 C CA . VAL A 1 99 ? -4.781 24.179 20.59 1 82.6 99 VAL A CA 1
ATOM 801 C C . VAL A 1 99 ? -3.33 24.573 20.854 1 82.6 99 VAL A C 1
ATOM 803 O O . VAL A 1 99 ? -2.714 25.274 20.048 1 82.6 99 VAL A O 1
ATOM 806 N N . ASP A 1 100 ? -2.902 24.228 22.048 1 84.38 100 ASP A N 1
ATOM 807 C CA . ASP A 1 100 ? -1.495 24.436 22.378 1 84.38 100 ASP A CA 1
ATOM 808 C C . ASP A 1 100 ? -0.635 23.282 21.869 1 84.38 100 ASP A C 1
ATOM 810 O O . ASP A 1 100 ? -0.943 22.114 22.118 1 84.38 100 ASP A O 1
ATOM 814 N N . VAL A 1 101 ? 0.324 23.67 21.127 1 87.34 101 VAL A N 1
ATOM 815 C CA . VAL A 1 101 ? 1.24 22.651 20.625 1 87.34 101 VAL A CA 1
ATOM 816 C C . VAL A 1 101 ? 2.509 22.632 21.474 1 87.34 101 VAL A C 1
ATOM 818 O O . VAL A 1 101 ? 3.031 23.687 21.844 1 87.34 101 VAL A O 1
ATOM 821 N N . VAL A 1 102 ? 2.906 21.464 21.85 1 86.23 102 VAL A N 1
ATOM 822 C CA . VAL A 1 102 ? 4.119 21.27 22.637 1 86.23 102 VAL A CA 1
ATOM 823 C C . VAL A 1 102 ? 5.187 20.592 21.782 1 86.23 102 VAL A C 1
ATOM 825 O O . VAL A 1 102 ? 4.956 19.514 21.228 1 86.23 102 VAL A O 1
ATOM 828 N N . GLU A 1 103 ? 6.292 21.24 21.71 1 82.21 103 GLU A N 1
ATOM 829 C CA . GLU A 1 103 ? 7.373 20.7 20.891 1 82.21 103 GLU A CA 1
ATOM 830 C C . GLU A 1 103 ? 8.024 19.494 21.562 1 82.21 103 GLU A C 1
ATOM 832 O O . GLU A 1 103 ? 8.164 19.458 22.786 1 82.21 103 GLU A O 1
ATOM 837 N N . SER A 1 104 ? 8.4 18.568 20.708 1 81.56 104 SER A N 1
ATOM 838 C CA . SER A 1 104 ? 9.165 17.414 21.167 1 81.56 104 SER A CA 1
ATOM 839 C C . SER A 1 104 ? 10.618 17.497 20.711 1 81.56 104 SER A C 1
ATOM 841 O O . SER A 1 104 ? 11.015 18.465 20.059 1 81.56 104 SER A O 1
ATOM 843 N N . ASP A 1 105 ? 11.42 16.478 21.137 1 81.99 105 ASP A N 1
ATOM 844 C CA . ASP A 1 105 ? 12.835 16.412 20.787 1 81.99 105 ASP A CA 1
ATOM 845 C C . ASP A 1 105 ? 13.021 16.023 19.322 1 81.99 105 ASP A C 1
ATOM 847 O O . ASP A 1 105 ? 14.141 16.043 18.807 1 81.99 105 ASP A O 1
ATOM 851 N N . GLU A 1 106 ? 11.953 15.874 18.65 1 82.13 106 GLU A N 1
ATOM 852 C CA . GLU A 1 106 ? 12.066 15.384 17.279 1 82.13 106 GLU A CA 1
ATOM 853 C C . GLU A 1 106 ? 12.267 16.535 16.297 1 82.13 106 GLU A C 1
ATOM 855 O O . GLU A 1 106 ? 12.696 16.321 15.161 1 82.13 106 GLU A O 1
ATOM 860 N N . GLY A 1 107 ? 11.92 17.73 16.73 1 87.38 107 GLY A N 1
ATOM 861 C CA . GLY A 1 107 ? 12.067 18.886 15.86 1 87.38 107 GLY A CA 1
ATOM 862 C C . GLY A 1 107 ? 11.234 20.074 16.302 1 87.38 107 GLY A C 1
ATOM 863 O O . GLY A 1 107 ? 10.653 20.062 17.389 1 87.38 107 GLY A O 1
ATOM 864 N N . GLU A 1 108 ? 11.301 21.096 15.452 1 93.74 108 GLU A N 1
ATOM 865 C CA . GLU A 1 108 ? 10.558 22.322 15.728 1 93.74 108 GLU A CA 1
ATOM 866 C C . GLU A 1 108 ? 9.212 22.325 15.01 1 93.74 108 GLU A C 1
ATOM 868 O O . GLU A 1 108 ? 9.131 21.976 13.831 1 93.74 108 GLU A O 1
ATOM 873 N N . LEU A 1 109 ? 8.201 22.732 15.725 1 95.64 109 LEU A N 1
ATOM 874 C CA . LEU A 1 109 ? 6.868 22.798 15.136 1 95.64 109 LEU A CA 1
ATOM 875 C C . LEU A 1 109 ? 6.609 24.174 14.53 1 95.64 109 LEU A C 1
ATOM 877 O O . LEU A 1 109 ? 6.852 25.196 15.175 1 95.64 109 LEU A O 1
ATOM 881 N N . ASN A 1 110 ? 6.11 24.168 13.311 1 94.18 110 ASN A N 1
ATOM 882 C CA . ASN A 1 110 ? 5.817 25.411 12.606 1 94.18 110 ASN A CA 1
ATOM 883 C C . ASN A 1 110 ? 4.463 25.352 11.905 1 94.18 110 ASN A C 1
ATOM 885 O O . ASN A 1 110 ? 4.092 24.318 11.347 1 94.18 110 ASN A O 1
ATOM 889 N N . TRP A 1 111 ? 3.794 26.475 12.004 1 95.61 111 TRP A N 1
ATOM 890 C CA . TRP A 1 111 ? 2.609 26.677 11.177 1 95.61 111 TRP A CA 1
ATOM 891 C C . TRP A 1 111 ? 2.972 27.356 9.86 1 95.61 111 TRP A C 1
ATOM 893 O O . TRP A 1 111 ? 3.594 28.421 9.855 1 95.61 111 TRP A O 1
ATOM 903 N N . ILE A 1 112 ? 2.583 26.698 8.81 1 96.08 112 ILE A N 1
ATOM 904 C CA . ILE A 1 112 ? 2.865 27.225 7.479 1 96.08 112 ILE A CA 1
ATOM 905 C C . ILE A 1 112 ? 1.559 27.408 6.709 1 96.08 112 ILE A C 1
ATOM 907 O O . ILE A 1 112 ? 0.688 26.535 6.735 1 96.08 112 ILE A O 1
ATOM 911 N N . PRO A 1 113 ? 1.423 28.618 6.037 1 96.48 113 PRO A N 1
ATOM 912 C CA . PRO A 1 113 ? 0.246 28.71 5.169 1 96.48 113 PRO A CA 1
ATOM 913 C C . PRO A 1 113 ? 0.157 27.558 4.172 1 96.48 113 PRO A C 1
ATOM 915 O O . PRO A 1 113 ? 1.149 27.223 3.519 1 96.48 113 PRO A O 1
ATOM 918 N N . SER A 1 114 ? -0.998 26.943 4.05 1 94.13 114 SER A N 1
ATOM 919 C CA . SER A 1 114 ? -1.174 25.771 3.199 1 94.13 114 SER A CA 1
ATOM 920 C C . SER A 1 114 ? -0.789 26.073 1.755 1 94.13 114 SER A C 1
ATOM 922 O O . SER A 1 114 ? -0.237 25.217 1.062 1 94.13 114 SER A O 1
ATOM 924 N N . ALA A 1 115 ? -1 27.276 1.302 1 92.77 115 ALA A N 1
ATOM 925 C CA . ALA A 1 115 ? -0.739 27.695 -0.072 1 92.77 115 ALA A CA 1
ATOM 926 C C . ALA A 1 115 ? 0.759 27.716 -0.364 1 92.77 115 ALA A C 1
ATOM 928 O O . ALA A 1 115 ? 1.171 27.743 -1.526 1 92.77 115 ALA A O 1
ATOM 929 N N . ARG A 1 116 ? 1.6 27.663 0.645 1 93.94 116 ARG A N 1
ATOM 930 C CA . ARG A 1 116 ? 3.045 27.766 0.475 1 93.94 116 ARG A CA 1
ATOM 931 C C . ARG A 1 116 ? 3.724 26.424 0.727 1 93.94 116 ARG A C 1
ATOM 933 O O . ARG A 1 116 ? 4.947 26.311 0.62 1 93.94 116 ARG A O 1
ATOM 940 N N . LEU A 1 117 ? 2.978 25.51 1.039 1 93.85 117 LEU A N 1
ATOM 941 C CA . LEU A 1 117 ? 3.539 24.242 1.49 1 93.85 117 LEU A CA 1
ATOM 942 C C . LEU A 1 117 ? 4.44 23.635 0.419 1 93.85 117 LEU A C 1
ATOM 944 O O . LEU A 1 117 ? 5.533 23.151 0.723 1 93.85 117 LEU A O 1
ATOM 948 N N . LYS A 1 118 ? 4.027 23.653 -0.841 1 91.57 118 LYS A N 1
ATOM 949 C CA . LYS A 1 118 ? 4.789 23.025 -1.916 1 91.57 118 LYS A CA 1
ATOM 950 C C . LYS A 1 118 ? 6.109 23.754 -2.153 1 91.57 118 LYS A C 1
ATOM 952 O O . LYS A 1 118 ? 7.027 23.202 -2.763 1 91.57 118 LYS A O 1
ATOM 957 N N . ASP A 1 119 ? 6.244 24.965 -1.666 1 93.31 119 ASP A N 1
ATOM 958 C CA . ASP A 1 119 ? 7.444 25.776 -1.844 1 93.31 119 ASP A CA 1
ATOM 959 C C . ASP A 1 119 ? 8.402 25.605 -0.668 1 93.31 119 ASP A C 1
ATOM 961 O O . ASP A 1 119 ? 9.511 26.143 -0.681 1 93.31 119 ASP A O 1
ATOM 965 N N . GLU A 1 120 ? 8.047 24.891 0.329 1 95.25 120 GLU A N 1
ATOM 966 C CA . GLU A 1 120 ? 8.875 24.656 1.508 1 95.25 120 GLU A CA 1
ATOM 967 C C . GLU A 1 120 ? 9.888 23.542 1.258 1 95.25 120 GLU A C 1
ATOM 969 O O . GLU A 1 120 ? 9.889 22.925 0.191 1 95.25 120 GLU A O 1
ATOM 974 N N . ASN A 1 121 ? 10.811 23.372 2.156 1 95.89 121 ASN A N 1
ATOM 975 C CA . ASN A 1 121 ? 11.806 22.308 2.07 1 95.89 121 ASN A CA 1
ATOM 976 C C . ASN A 1 121 ? 11.224 20.961 2.489 1 95.89 121 ASN A C 1
ATOM 978 O O . ASN A 1 121 ? 11.607 20.409 3.522 1 95.89 121 ASN A O 1
ATOM 982 N N . VAL A 1 122 ? 10.363 20.426 1.652 1 96.86 122 VAL A N 1
ATOM 983 C CA . VAL A 1 122 ? 9.715 19.14 1.891 1 96.86 122 VAL A CA 1
ATOM 984 C C . VAL A 1 122 ? 10.267 18.097 0.922 1 96.86 122 VAL A C 1
ATOM 986 O O . VAL A 1 122 ? 11.006 18.431 -0.006 1 96.86 122 VAL A O 1
ATOM 989 N N . THR A 1 123 ? 10.027 16.845 1.194 1 96.05 123 THR A N 1
ATOM 990 C CA . THR A 1 123 ? 10.441 15.778 0.289 1 96.05 123 THR A CA 1
ATOM 991 C C . THR A 1 123 ? 9.678 15.861 -1.029 1 96.05 123 THR A C 1
ATOM 993 O O . THR A 1 123 ? 8.6 16.456 -1.092 1 96.05 123 THR A O 1
ATOM 996 N N . GLU A 1 124 ? 10.18 15.254 -2.057 1 95.96 124 GLU A N 1
ATOM 997 C CA . GLU A 1 124 ? 9.519 15.23 -3.358 1 95.96 124 GLU A CA 1
ATOM 998 C C . GLU A 1 124 ? 8.157 14.546 -3.272 1 95.96 124 GLU A C 1
ATOM 1000 O O . GLU A 1 124 ? 7.207 14.958 -3.941 1 95.96 124 GLU A O 1
ATOM 1005 N N . ALA A 1 125 ? 8.06 13.51 -2.496 1 96.91 125 ALA A N 1
ATOM 1006 C CA . ALA A 1 125 ? 6.788 12.814 -2.321 1 96.91 125 ALA A CA 1
ATOM 1007 C C . ALA A 1 125 ? 5.733 13.74 -1.722 1 96.91 125 ALA A C 1
ATOM 1009 O O . ALA A 1 125 ? 4.583 13.75 -2.166 1 96.91 125 ALA A O 1
ATOM 1010 N N . ILE A 1 126 ? 6.07 14.482 -0.708 1 97.07 126 ILE A N 1
ATOM 1011 C CA . ILE A 1 126 ? 5.145 15.408 -0.063 1 97.07 126 ILE A CA 1
ATOM 1012 C C . ILE A 1 126 ? 4.752 16.511 -1.043 1 97.07 126 ILE A C 1
ATOM 1014 O O . ILE A 1 126 ? 3.587 16.911 -1.102 1 97.07 126 ILE A O 1
ATOM 1018 N N . ARG A 1 127 ? 5.738 16.979 -1.77 1 97.37 127 ARG A N 1
ATOM 1019 C CA . ARG A 1 127 ? 5.447 18.007 -2.765 1 97.37 127 ARG A CA 1
ATOM 1020 C C . ARG A 1 127 ? 4.403 17.521 -3.765 1 97.37 127 ARG A C 1
ATOM 1022 O O . ARG A 1 127 ? 3.421 18.216 -4.032 1 97.37 127 ARG A O 1
ATOM 1029 N N . GLU A 1 128 ? 4.644 16.377 -4.31 1 97.65 128 GLU A N 1
ATOM 1030 C CA . GLU A 1 128 ? 3.713 15.8 -5.275 1 97.65 128 GLU A CA 1
ATOM 1031 C C . GLU A 1 128 ? 2.339 15.576 -4.65 1 97.65 128 GLU A C 1
ATOM 1033 O O . GLU A 1 128 ? 1.313 15.817 -5.29 1 97.65 128 GLU A O 1
ATOM 1038 N N . LEU A 1 129 ? 2.317 15.101 -3.447 1 98.17 129 LEU A N 1
ATOM 1039 C CA . LEU A 1 129 ? 1.077 14.842 -2.725 1 98.17 129 LEU A CA 1
ATOM 1040 C C . LEU A 1 129 ? 0.291 16.132 -2.514 1 98.17 129 LEU A C 1
ATOM 1042 O O . LEU A 1 129 ? -0.917 16.175 -2.759 1 98.17 129 LEU A O 1
ATOM 1046 N N . VAL A 1 130 ? 0.935 17.15 -2.071 1 97.21 130 VAL A N 1
ATOM 1047 C CA . VAL A 1 130 ? 0.289 18.43 -1.797 1 97.21 130 VAL A CA 1
ATOM 1048 C C . VAL A 1 130 ? -0.267 19.015 -3.093 1 97.21 130 VAL A C 1
ATOM 1050 O O . VAL A 1 130 ? -1.381 19.545 -3.114 1 97.21 130 VAL A O 1
ATOM 1053 N N . MET A 1 131 ? 0.528 18.94 -4.143 1 97.25 131 MET A N 1
ATOM 1054 C CA . MET A 1 131 ? 0.058 19.421 -5.439 1 97.25 131 MET A CA 1
ATOM 1055 C C . MET A 1 131 ? -1.212 18.691 -5.862 1 97.25 131 MET A C 1
ATOM 1057 O O . MET A 1 131 ? -2.169 19.317 -6.321 1 97.25 131 MET A O 1
ATOM 1061 N N . HIS A 1 132 ? -1.238 17.413 -5.697 1 98.18 132 HIS A N 1
ATOM 1062 C CA . HIS A 1 132 ? -2.418 16.631 -6.046 1 98.18 132 HIS A CA 1
ATOM 1063 C C . HIS A 1 132 ? -3.606 17.003 -5.166 1 98.18 132 HIS A C 1
ATOM 1065 O O . HIS A 1 132 ? -4.732 17.127 -5.654 1 98.18 132 HIS A O 1
ATOM 1071 N N . TYR A 1 133 ? -3.393 17.16 -3.875 1 97.48 133 TYR A N 1
ATOM 1072 C CA . TYR A 1 133 ? -4.453 17.511 -2.937 1 97.48 133 TYR A CA 1
ATOM 1073 C C . TYR A 1 133 ? -5.088 18.846 -3.306 1 97.48 133 TYR A C 1
ATOM 1075 O O . TYR A 1 133 ? -6.314 18.977 -3.313 1 97.48 133 TYR A O 1
ATOM 1083 N N . GLU A 1 134 ? -4.199 19.769 -3.584 1 95.08 134 GLU A N 1
ATOM 1084 C CA . GLU A 1 134 ? -4.679 21.108 -3.913 1 95.08 134 GLU A CA 1
ATOM 1085 C C . GLU A 1 134 ? -5.509 21.098 -5.193 1 95.08 134 GLU A C 1
ATOM 1087 O O . GLU A 1 134 ? -6.494 21.83 -5.307 1 95.08 134 GLU A O 1
ATOM 1092 N N . ASP A 1 135 ? -5.128 20.279 -6.115 1 96.23 135 ASP A N 1
ATOM 1093 C CA . ASP A 1 135 ? -5.758 20.287 -7.432 1 96.23 135 ASP A CA 1
ATOM 1094 C C . ASP A 1 135 ? -7.014 19.418 -7.446 1 96.23 135 ASP A C 1
ATOM 1096 O O . ASP A 1 135 ? -7.99 19.739 -8.127 1 96.23 135 ASP A O 1
ATOM 1100 N N . ILE A 1 136 ? -7.033 18.29 -6.671 1 97.03 136 ILE A N 1
ATOM 1101 C CA . ILE A 1 136 ? -8.09 17.301 -6.853 1 97.03 136 ILE A CA 1
ATOM 1102 C C . ILE A 1 136 ? -8.572 16.804 -5.491 1 97.03 136 ILE A C 1
ATOM 1104 O O . ILE A 1 136 ? -9.769 16.843 -5.197 1 97.03 136 ILE A O 1
ATOM 1108 N N . GLY A 1 137 ? -7.682 16.441 -4.627 1 95.23 137 GLY A N 1
ATOM 1109 C CA . GLY A 1 137 ? -7.956 15.644 -3.441 1 95.23 137 GLY A CA 1
ATOM 1110 C C . GLY A 1 137 ? -8.873 16.34 -2.454 1 95.23 137 GLY A C 1
ATOM 1111 O O . GLY A 1 137 ? -9.628 15.685 -1.732 1 95.23 137 GLY A O 1
ATOM 1112 N N . GLN A 1 138 ? -8.737 17.643 -2.438 1 94.45 138 GLN A N 1
ATOM 1113 C CA . GLN A 1 138 ? -9.524 18.353 -1.435 1 94.45 138 GLN A CA 1
ATOM 1114 C C . GLN A 1 138 ? -10.976 18.503 -1.879 1 94.45 138 GLN A C 1
ATOM 1116 O O . GLN A 1 138 ? -11.838 18.879 -1.083 1 94.45 138 GLN A O 1
ATOM 1121 N N . TYR A 1 139 ? -11.309 18.137 -3.048 1 95.91 139 TYR A N 1
ATOM 1122 C CA . TYR A 1 139 ? -12.623 18.44 -3.605 1 95.91 139 TYR A CA 1
ATOM 1123 C C . TYR A 1 139 ? -13.486 17.186 -3.679 1 95.91 139 TYR A C 1
ATOM 1125 O O . TYR A 1 139 ? -14.615 17.23 -4.174 1 95.91 139 TYR A O 1
ATOM 1133 N N . ASP A 1 140 ? -12.991 16.033 -3.279 1 96.16 140 ASP A N 1
ATOM 1134 C CA . ASP A 1 140 ? -13.777 14.803 -3.275 1 96.16 140 ASP A CA 1
ATOM 1135 C C . ASP A 1 140 ? -13.457 13.951 -2.049 1 96.16 140 ASP A C 1
ATOM 1137 O O . ASP A 1 140 ? -12.7 14.374 -1.173 1 96.16 140 ASP A O 1
ATOM 1141 N N . GLU A 1 141 ? -14.115 12.844 -1.96 1 9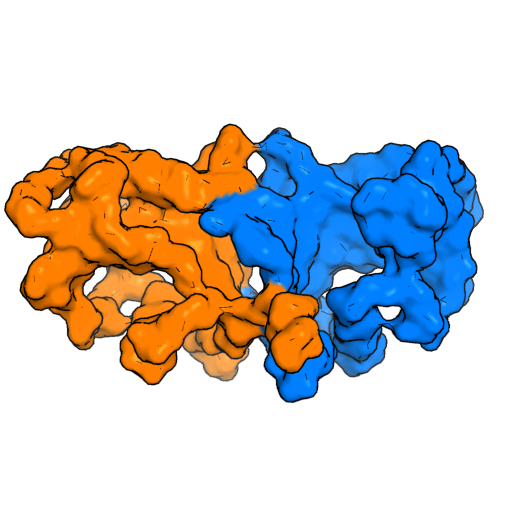4.2 141 GLU A N 1
ATOM 1142 C CA . GLU A 1 141 ? -13.958 11.985 -0.79 1 94.2 141 GLU A CA 1
ATOM 1143 C C . GLU A 1 141 ? -13.186 10.715 -1.137 1 94.2 141 GLU A C 1
ATOM 1145 O O . GLU A 1 141 ? -13.213 9.741 -0.382 1 94.2 141 GLU A O 1
ATOM 1150 N N . GLU A 1 142 ? -12.555 10.756 -2.281 1 95.96 142 GLU A N 1
ATOM 1151 C CA . GLU A 1 142 ? -11.865 9.558 -2.75 1 95.96 142 GLU A CA 1
ATOM 1152 C C . GLU A 1 142 ? -10.552 9.348 -2.001 1 95.96 142 GLU A C 1
ATOM 1154 O O . GLU A 1 142 ? -9.976 10.3 -1.469 1 95.96 142 GLU A O 1
ATOM 1159 N N . ILE A 1 143 ? -10.172 8.148 -1.939 1 97.87 143 ILE A N 1
ATOM 1160 C CA . ILE A 1 143 ? -8.83 7.781 -1.502 1 97.87 143 ILE A CA 1
ATOM 1161 C C . ILE A 1 143 ? -7.938 7.542 -2.719 1 97.87 143 ILE A C 1
ATOM 1163 O O . ILE A 1 143 ? -8.363 6.92 -3.695 1 97.87 143 ILE A O 1
ATOM 1167 N N . TYR A 1 144 ? -6.752 8.059 -2.64 1 98.75 144 TYR A N 1
ATOM 1168 C CA . TYR A 1 144 ? -5.831 7.926 -3.763 1 98.75 144 TYR A CA 1
ATOM 1169 C C . TYR A 1 144 ? -4.627 7.073 -3.383 1 98.75 144 TYR A C 1
ATOM 1171 O O . TYR A 1 144 ? -4.118 7.17 -2.263 1 98.75 144 TYR A O 1
ATOM 1179 N N . VAL A 1 145 ? -4.163 6.272 -4.297 1 98.88 145 VAL A N 1
ATOM 1180 C CA . VAL A 1 145 ? -2.932 5.494 -4.198 1 98.88 145 VAL A CA 1
ATOM 1181 C C . VAL A 1 145 ? -1.862 6.1 -5.103 1 98.88 145 VAL A C 1
ATOM 1183 O O . VAL A 1 145 ? -2.089 6.292 -6.3 1 98.88 145 VAL A O 1
ATOM 1186 N N . GLY A 1 146 ? -0.772 6.422 -4.507 1 98.86 146 GLY A N 1
ATOM 1187 C CA . GLY A 1 146 ? 0.318 7.026 -5.256 1 98.86 146 GLY A CA 1
ATOM 1188 C C . GLY A 1 146 ? 1.557 6.153 -5.315 1 98.86 146 GLY A C 1
ATOM 1189 O O . GLY A 1 146 ? 1.89 5.472 -4.343 1 98.86 146 GLY A O 1
ATOM 1190 N N . ALA A 1 147 ? 2.268 6.187 -6.429 1 98.82 147 ALA A N 1
ATOM 1191 C CA . ALA A 1 147 ? 3.543 5.5 -6.617 1 98.82 147 ALA A CA 1
ATOM 1192 C C . ALA A 1 147 ? 4.589 6.437 -7.214 1 98.82 147 ALA A C 1
ATOM 1194 O O . ALA A 1 147 ? 4.353 7.059 -8.253 1 98.82 147 ALA A O 1
ATOM 1195 N N . MET A 1 148 ? 5.733 6.532 -6.545 1 98.4 148 MET A N 1
ATOM 1196 C CA . MET A 1 148 ? 6.811 7.382 -7.044 1 98.4 148 MET A CA 1
ATOM 1197 C C . MET A 1 148 ? 7.532 6.717 -8.212 1 98.4 148 MET A C 1
ATOM 1199 O O . MET A 1 148 ? 7.786 5.511 -8.185 1 98.4 148 MET A O 1
ATOM 1203 N N . LEU A 1 149 ? 7.824 7.483 -9.203 1 97.65 149 LEU A N 1
ATOM 1204 C CA . LEU A 1 149 ? 8.568 7.001 -10.361 1 97.65 149 LEU A CA 1
ATOM 1205 C C . LEU A 1 149 ? 9.496 8.085 -10.9 1 97.65 149 LEU A C 1
ATOM 1207 O O . LEU A 1 149 ? 9.477 9.22 -10.42 1 97.65 149 LEU A O 1
ATOM 1211 N N . SER A 1 150 ? 10.38 7.695 -11.767 1 95.27 150 SER A N 1
ATOM 1212 C CA . SER A 1 150 ? 11.29 8.628 -12.423 1 95.27 150 SER A CA 1
ATOM 1213 C C . SER A 1 150 ? 10.812 8.969 -13.831 1 95.27 150 SER A C 1
ATOM 1215 O O . SER A 1 150 ? 10.688 8.085 -14.681 1 95.27 150 SER A O 1
ATOM 1217 N N . ASN A 1 151 ? 10.415 10.156 -14.029 1 93.36 151 ASN A N 1
ATOM 1218 C CA . ASN A 1 151 ? 10.123 10.687 -15.356 1 93.36 151 ASN A CA 1
ATOM 1219 C C . ASN A 1 151 ? 11.324 11.426 -15.94 1 93.36 151 ASN A C 1
ATOM 1221 O O . ASN A 1 151 ? 11.514 12.615 -15.679 1 93.36 151 ASN A O 1
ATOM 1225 N N . GLU A 1 152 ? 12.13 10.715 -16.762 1 90.8 152 GLU A N 1
ATOM 1226 C CA . GLU A 1 152 ? 13.352 11.268 -17.337 1 90.8 152 GLU A CA 1
ATOM 1227 C C . GLU A 1 152 ? 14.282 11.8 -16.25 1 90.8 152 GLU A C 1
ATOM 1229 O O . GLU A 1 152 ? 14.768 12.929 -16.339 1 90.8 152 GLU A O 1
ATOM 1234 N N . GLY A 1 153 ? 14.361 11.12 -15.156 1 88.5 153 GLY A N 1
ATOM 1235 C CA . GLY A 1 153 ? 15.287 11.448 -14.083 1 88.5 153 GLY A CA 1
ATOM 1236 C C . GLY A 1 153 ? 14.668 12.318 -13.006 1 88.5 153 GLY A C 1
ATOM 1237 O O . GLY A 1 153 ? 15.273 12.537 -11.954 1 88.5 153 GLY A O 1
ATOM 1238 N N . GLU A 1 154 ? 13.448 12.83 -13.243 1 94.04 154 GLU A N 1
ATOM 1239 C CA . GLU A 1 154 ? 12.769 13.68 -12.27 1 94.04 154 GLU A CA 1
ATOM 1240 C C . GLU A 1 154 ? 11.724 12.893 -11.483 1 94.04 154 GLU A C 1
ATOM 1242 O O . GLU A 1 154 ? 11.027 12.045 -12.043 1 94.04 154 GLU A O 1
ATOM 1247 N N . PRO A 1 155 ? 11.616 13.214 -10.268 1 95.98 155 PRO A N 1
ATOM 1248 C CA . PRO A 1 155 ? 10.605 12.515 -9.473 1 95.98 155 PRO A CA 1
ATOM 1249 C C . PRO A 1 155 ? 9.179 12.88 -9.879 1 95.98 155 PRO A C 1
ATOM 1251 O O . PRO A 1 155 ? 8.889 14.049 -10.146 1 95.98 155 PRO A O 1
ATOM 1254 N N . GLN A 1 156 ? 8.378 11.907 -9.934 1 97.53 156 GLN A N 1
ATOM 1255 C CA . GLN A 1 156 ? 6.959 12.083 -10.224 1 97.53 156 GLN A CA 1
ATOM 1256 C C . GLN A 1 156 ? 6.112 11.067 -9.464 1 97.53 156 GLN A C 1
ATOM 1258 O O . GLN A 1 156 ? 6.573 9.962 -9.17 1 97.53 156 GLN A O 1
ATOM 1263 N N . MET A 1 157 ? 4.964 11.443 -9.099 1 98.32 157 MET A N 1
ATOM 1264 C CA . MET A 1 157 ? 3.993 10.541 -8.486 1 98.32 157 MET A CA 1
ATOM 1265 C C . MET A 1 157 ? 2.891 10.174 -9.473 1 98.32 157 MET A C 1
ATOM 1267 O O . MET A 1 157 ? 2.316 11.051 -10.122 1 98.32 157 MET A O 1
ATOM 1271 N N . SER A 1 158 ? 2.645 8.948 -9.677 1 98.56 158 SER A N 1
ATOM 1272 C CA . SER A 1 158 ? 1.453 8.491 -10.383 1 98.56 158 SER A CA 1
ATOM 1273 C C . SER A 1 158 ? 0.304 8.226 -9.414 1 98.56 158 SER A C 1
ATOM 1275 O O . SER A 1 158 ? 0.493 7.584 -8.379 1 98.56 158 SER A O 1
ATOM 1277 N N . TRP A 1 159 ? -0.882 8.743 -9.719 1 98.69 159 TRP A N 1
ATOM 1278 C CA . TRP A 1 159 ? -2.024 8.636 -8.816 1 98.69 159 TRP A CA 1
ATOM 1279 C C . TRP A 1 159 ? -3.11 7.748 -9.415 1 98.69 159 TRP A C 1
ATOM 1281 O O . TRP A 1 159 ? -3.39 7.822 -10.614 1 98.69 159 TRP A O 1
ATOM 1291 N N . SER A 1 160 ? -3.695 6.959 -8.574 1 98.39 160 SER A N 1
ATOM 1292 C CA . SER A 1 160 ? -4.879 6.162 -8.879 1 98.39 160 SER A CA 1
ATOM 1293 C C . SER A 1 160 ? -5.961 6.352 -7.821 1 98.39 160 SER A C 1
ATOM 1295 O O . SER A 1 160 ? -5.66 6.473 -6.632 1 98.39 160 SER A O 1
ATOM 1297 N N . VAL A 1 161 ? -7.187 6.342 -8.261 1 97.9 161 VAL A N 1
ATOM 1298 C CA . VAL A 1 161 ? -8.287 6.371 -7.303 1 97.9 161 VAL A CA 1
ATOM 1299 C C . VAL A 1 161 ? -8.563 4.96 -6.79 1 97.9 161 VAL A C 1
ATOM 1301 O O . VAL A 1 161 ? -8.54 3.997 -7.56 1 97.9 161 VAL A O 1
ATOM 1304 N N . LEU A 1 162 ? -8.8 4.819 -5.531 1 98.06 162 LEU A N 1
ATOM 1305 C CA . LEU A 1 162 ? -9.162 3.554 -4.901 1 98.06 162 LEU A CA 1
ATOM 1306 C C . LEU A 1 162 ? -10.634 3.545 -4.504 1 98.06 162 LEU A C 1
ATOM 1308 O O . LEU A 1 162 ? -11.071 4.379 -3.707 1 98.06 162 LEU A O 1
ATOM 1312 N N . GLN A 1 163 ? -11.332 2.619 -5.042 1 96.74 163 GLN A N 1
ATOM 1313 C CA . GLN A 1 163 ? -12.771 2.601 -4.798 1 96.74 163 GLN A CA 1
ATOM 1314 C C . GLN A 1 163 ? -13.252 1.197 -4.444 1 96.74 163 GLN A C 1
ATOM 1316 O O . GLN A 1 163 ? -12.666 0.205 -4.883 1 96.74 163 GLN A O 1
ATOM 1321 N N . ASP A 1 164 ? -14.263 1.123 -3.636 1 94.54 164 ASP A N 1
ATOM 1322 C CA . ASP A 1 164 ? -15.019 -0.11 -3.437 1 94.54 164 ASP A CA 1
ATOM 1323 C C . ASP A 1 164 ? -15.966 -0.368 -4.606 1 94.54 164 ASP A C 1
ATOM 1325 O O . ASP A 1 164 ? -17.139 0.007 -4.556 1 94.54 164 ASP A O 1
ATOM 1329 N N . TRP A 1 165 ? -15.491 -1.024 -5.565 1 89.32 165 TRP A N 1
ATOM 1330 C CA . TRP A 1 165 ? -16.243 -1.164 -6.808 1 89.32 165 TRP A CA 1
ATOM 1331 C C . TRP A 1 165 ? -17.514 -1.977 -6.587 1 89.32 165 TRP A C 1
ATOM 1333 O O . TRP A 1 165 ? -18.498 -1.812 -7.312 1 89.32 165 TRP A O 1
ATOM 1343 N N . GLU A 1 166 ? -17.512 -2.903 -5.648 1 87.8 166 GLU A N 1
ATOM 1344 C CA . GLU A 1 166 ? -18.688 -3.723 -5.374 1 87.8 166 GLU A CA 1
ATOM 1345 C C . GLU A 1 166 ? -19.836 -2.876 -4.831 1 87.8 166 GLU A C 1
ATOM 1347 O O . GLU A 1 166 ? -21.003 -3.14 -5.129 1 87.8 166 GLU A O 1
ATOM 1352 N N . ARG A 1 167 ? -19.518 -1.956 -4.042 1 83.23 167 ARG A N 1
ATOM 1353 C CA . ARG A 1 167 ? -20.527 -1.057 -3.493 1 83.23 167 ARG A CA 1
ATOM 1354 C C . ARG A 1 167 ? -21.09 -0.14 -4.573 1 83.23 167 ARG A C 1
ATOM 1356 O O . ARG A 1 167 ? -22.285 0.163 -4.576 1 83.23 167 ARG A O 1
ATOM 1363 N N . LEU A 1 168 ? -20.284 0.184 -5.52 1 75.13 168 LEU A N 1
ATOM 1364 C CA . LEU A 1 168 ? -20.669 1.143 -6.55 1 75.13 168 LEU A CA 1
ATOM 1365 C C . LEU A 1 168 ? -21.419 0.45 -7.683 1 75.13 168 LEU A C 1
ATOM 1367 O O . LEU A 1 168 ? -22.153 1.097 -8.433 1 75.13 168 LEU A O 1
ATOM 1371 N N . SER A 1 169 ? -21.208 -0.858 -7.794 1 66.98 169 SER A N 1
ATOM 1372 C CA . SER A 1 169 ? -21.913 -1.626 -8.815 1 66.98 169 SER A CA 1
ATOM 1373 C C . SER A 1 169 ? -23.326 -1.98 -8.363 1 66.98 169 SER A C 1
ATOM 1375 O O . SER A 1 169 ? -24.19 -2.284 -9.189 1 66.98 169 SER A O 1
ATOM 1377 N N . ALA A 1 170 ? -23.477 -2.152 -7.094 1 63.22 170 ALA A N 1
ATOM 1378 C CA . ALA A 1 170 ? -24.794 -2.462 -6.544 1 63.22 170 ALA A CA 1
ATOM 1379 C C . ALA A 1 170 ? -25.718 -1.249 -6.615 1 63.22 170 ALA A C 1
ATOM 1381 O O . ALA A 1 170 ? -26.931 -1.374 -6.436 1 63.22 170 ALA A O 1
ATOM 1382 N N . LYS A 1 171 ? -25.195 -0.079 -6.956 1 51.53 171 LYS A N 1
ATOM 1383 C CA . LYS A 1 171 ? -26.061 1.087 -7.106 1 51.53 171 LYS A CA 1
ATOM 1384 C C . LYS A 1 171 ? -26.595 1.195 -8.532 1 51.53 171 LYS A C 1
ATOM 1386 O O . LYS A 1 171 ? -25.877 0.912 -9.493 1 51.53 171 LYS A O 1
ATOM 1391 N N . MET B 1 1 ? -10.759 3.645 9.102 1 84.52 1 MET B N 1
ATOM 1392 C CA . MET B 1 1 ? -10.328 2.712 8.064 1 84.52 1 MET B CA 1
ATOM 1393 C C . MET B 1 1 ? -9.272 1.751 8.602 1 84.52 1 MET B C 1
ATOM 1395 O O . MET B 1 1 ? -8.329 2.172 9.274 1 84.52 1 MET B O 1
ATOM 1399 N N . LYS B 1 2 ? -9.542 0.435 8.508 1 92.55 2 LYS B N 1
ATOM 1400 C CA . LYS B 1 2 ? -8.615 -0.608 8.937 1 92.55 2 LYS B CA 1
ATOM 1401 C C . LYS B 1 2 ? -7.908 -1.241 7.742 1 92.55 2 LYS B C 1
ATOM 1403 O O . LYS B 1 2 ? -8.344 -1.081 6.6 1 92.55 2 LYS B O 1
ATOM 1408 N N . LEU B 1 3 ? -6.777 -1.845 8.089 1 95.23 3 LEU B N 1
ATOM 1409 C CA . LEU B 1 3 ? -5.978 -2.477 7.045 1 95.23 3 LEU B CA 1
ATOM 1410 C C . LEU B 1 3 ? -5.977 -3.994 7.204 1 95.23 3 LEU B C 1
ATOM 1412 O O . LEU B 1 3 ? -6.025 -4.505 8.326 1 95.23 3 LEU B O 1
ATOM 1416 N N . LYS B 1 4 ? -5.98 -4.627 6.167 1 94.88 4 LYS B N 1
ATOM 1417 C CA . LYS B 1 4 ? -5.627 -6.04 6.068 1 94.88 4 LYS B CA 1
ATOM 1418 C C . LYS B 1 4 ? -4.508 -6.257 5.053 1 94.88 4 LYS B C 1
ATOM 1420 O O . LYS B 1 4 ? -4.594 -5.785 3.917 1 94.88 4 LYS B O 1
ATOM 1425 N N . GLN B 1 5 ? -3.51 -6.904 5.477 1 96.01 5 GLN B N 1
ATOM 1426 C CA . GLN B 1 5 ? -2.349 -7.088 4.613 1 96.01 5 GLN B CA 1
ATOM 1427 C C . GLN B 1 5 ? -2.085 -8.569 4.353 1 96.01 5 GLN B C 1
ATOM 1429 O O . GLN B 1 5 ? -2.191 -9.393 5.264 1 96.01 5 GLN B O 1
ATOM 1434 N N . PHE B 1 6 ? -1.779 -8.883 3.12 1 96.75 6 PHE B N 1
ATOM 1435 C CA . PHE B 1 6 ? -1.597 -10.255 2.661 1 96.75 6 PHE B CA 1
ATOM 1436 C C . PHE B 1 6 ? -0.334 -10.38 1.817 1 96.75 6 PHE B C 1
ATOM 1438 O O . PHE B 1 6 ? 0.074 -9.423 1.155 1 96.75 6 PHE B O 1
ATOM 1445 N N . ALA B 1 7 ? 0.228 -11.474 1.881 1 97.88 7 ALA B N 1
ATOM 1446 C CA . ALA B 1 7 ? 1.286 -11.867 0.955 1 97.88 7 ALA B CA 1
ATOM 1447 C C . ALA B 1 7 ? 0.924 -13.156 0.223 1 97.88 7 ALA B C 1
ATOM 1449 O O . ALA B 1 7 ? 0.385 -14.089 0.825 1 97.88 7 ALA B O 1
ATOM 1450 N N . ALA B 1 8 ? 1.157 -13.15 -1.058 1 98.39 8 ALA B N 1
ATOM 1451 C CA . ALA B 1 8 ? 0.814 -14.323 -1.859 1 98.39 8 ALA B CA 1
ATOM 1452 C C . ALA B 1 8 ? 1.803 -14.511 -3.006 1 98.39 8 ALA B C 1
ATOM 1454 O O . ALA B 1 8 ? 2.546 -13.59 -3.351 1 98.39 8 ALA B O 1
ATOM 1455 N N . ALA B 1 9 ? 1.799 -15.697 -3.565 1 98.6 9 ALA B N 1
ATOM 1456 C CA . ALA B 1 9 ? 2.724 -16.017 -4.65 1 98.6 9 ALA B CA 1
ATOM 1457 C C . ALA B 1 9 ? 2.033 -16.835 -5.737 1 98.6 9 ALA B C 1
ATOM 1459 O O . ALA B 1 9 ? 1.243 -17.734 -5.438 1 98.6 9 ALA B O 1
ATOM 1460 N N . PHE B 1 10 ? 2.288 -16.448 -6.905 1 98.44 10 PHE B N 1
ATOM 1461 C CA . PHE B 1 10 ? 2.074 -17.333 -8.044 1 98.44 10 PHE B CA 1
ATOM 1462 C C . PHE B 1 10 ? 3.288 -18.225 -8.272 1 98.44 10 PHE B C 1
ATOM 1464 O O . PHE B 1 10 ? 4.376 -17.735 -8.581 1 98.44 10 PHE B O 1
ATOM 1471 N N . LEU B 1 11 ? 3.128 -19.516 -8.097 1 98 11 LEU B N 1
ATOM 1472 C CA . LEU B 1 11 ? 4.215 -20.484 -8.2 1 98 11 LEU B CA 1
ATOM 1473 C C . LEU B 1 11 ? 4.087 -21.313 -9.473 1 98 11 LEU B C 1
ATOM 1475 O O . LEU B 1 11 ? 3.079 -21.995 -9.676 1 98 11 LEU B O 1
ATOM 1479 N N . PHE B 1 12 ? 5.102 -21.256 -10.227 1 97.18 12 PHE B N 1
ATOM 1480 C CA . PHE B 1 12 ? 5.077 -21.919 -11.525 1 97.18 12 PHE B CA 1
ATOM 1481 C C . PHE B 1 12 ? 5.945 -23.171 -11.511 1 97.18 12 PHE B C 1
ATOM 1483 O O . PHE B 1 12 ? 6.995 -23.198 -10.865 1 97.18 12 PHE B O 1
ATOM 1490 N N . ASN B 1 13 ? 5.525 -24.218 -12.289 1 95.88 13 ASN B N 1
ATOM 1491 C CA . ASN B 1 13 ? 6.367 -25.39 -12.499 1 95.88 13 ASN B CA 1
ATOM 1492 C C . ASN B 1 13 ? 7.027 -25.367 -13.875 1 95.88 13 ASN B C 1
ATOM 1494 O O . ASN B 1 13 ? 6.947 -24.366 -14.589 1 95.88 13 ASN B O 1
ATOM 1498 N N . GLU B 1 14 ? 7.662 -26.445 -14.225 1 94.07 14 GLU B N 1
ATOM 1499 C CA . GLU B 1 14 ? 8.457 -26.512 -15.447 1 94.07 14 GLU B CA 1
ATOM 1500 C C . GLU B 1 14 ? 7.565 -26.521 -16.685 1 94.07 14 GLU B C 1
ATOM 1502 O O . GLU B 1 14 ? 8.014 -26.183 -17.783 1 94.07 14 GLU B O 1
ATOM 1507 N N . ASN B 1 15 ? 6.338 -26.909 -16.544 1 94.16 15 ASN B N 1
ATOM 1508 C CA . ASN B 1 15 ? 5.396 -26.972 -17.656 1 94.16 15 ASN B CA 1
ATOM 1509 C C . ASN B 1 15 ? 4.613 -25.67 -17.802 1 94.16 15 ASN B C 1
ATOM 1511 O O . ASN B 1 15 ? 3.593 -25.628 -18.492 1 94.16 15 ASN B O 1
ATOM 1515 N N . ASP B 1 16 ? 4.974 -24.621 -16.981 1 94.41 16 ASP B N 1
ATOM 1516 C CA . ASP B 1 16 ? 4.335 -23.309 -16.996 1 94.41 16 ASP B CA 1
ATOM 1517 C C . ASP B 1 16 ? 2.905 -23.388 -16.466 1 94.41 16 ASP B C 1
ATOM 1519 O O . ASP B 1 16 ? 2.006 -22.727 -16.989 1 94.41 16 ASP B O 1
ATOM 1523 N N . GLU B 1 17 ? 2.749 -24.256 -15.585 1 96.18 17 GLU B N 1
ATOM 1524 C CA . GLU B 1 17 ? 1.513 -24.299 -14.808 1 96.18 17 GLU B CA 1
ATOM 1525 C C . GLU B 1 17 ? 1.666 -23.55 -13.487 1 96.18 17 GLU B C 1
ATOM 1527 O O . GLU B 1 17 ? 2.752 -23.523 -12.904 1 96.18 17 GLU B O 1
ATOM 1532 N N . VAL B 1 18 ? 0.58 -22.946 -13.023 1 97.31 18 VAL B N 1
ATOM 1533 C CA . VAL B 1 18 ? 0.585 -22.197 -11.77 1 97.31 18 VAL B CA 1
ATOM 1534 C C . VAL B 1 18 ? -0.176 -22.976 -10.7 1 97.31 18 VAL B C 1
ATOM 1536 O O . VAL B 1 18 ? -1.239 -23.54 -10.972 1 97.31 18 VAL B O 1
ATOM 1539 N N . LEU B 1 19 ? 0.394 -23.057 -9.56 1 96.63 19 LEU B N 1
ATOM 1540 C CA . LEU B 1 19 ? -0.245 -23.723 -8.431 1 96.63 19 LEU B CA 1
ATOM 1541 C C . LEU B 1 19 ? -1.249 -22.798 -7.751 1 96.63 19 LEU B C 1
ATOM 1543 O O . LEU B 1 19 ? -0.888 -21.709 -7.299 1 96.63 19 LEU B O 1
ATOM 1547 N N . LEU B 1 20 ? -2.472 -23.219 -7.656 1 97.07 20 LEU B N 1
ATOM 1548 C CA . LEU B 1 20 ? -3.521 -22.446 -7 1 97.07 20 LEU B CA 1
ATOM 1549 C C . LEU B 1 20 ? -4.207 -23.272 -5.916 1 97.07 20 LEU B C 1
ATOM 1551 O O . LEU B 1 20 ? -4.197 -24.504 -5.968 1 97.07 20 LEU B O 1
ATOM 1555 N N . LEU B 1 21 ? -4.733 -22.555 -5.006 1 96.37 21 LEU B N 1
ATOM 1556 C CA . LEU B 1 21 ? -5.572 -23.15 -3.972 1 96.37 21 LEU B CA 1
ATOM 1557 C C . LEU B 1 21 ? -7.05 -22.939 -4.283 1 96.37 21 LEU B C 1
ATOM 1559 O O . LEU B 1 21 ? -7.499 -21.801 -4.439 1 96.37 21 LEU B O 1
ATOM 1563 N N . GLN B 1 22 ? -7.759 -23.99 -4.413 1 95.47 22 GLN B N 1
ATOM 1564 C CA . GLN B 1 22 ? -9.21 -23.934 -4.557 1 95.47 22 GLN B CA 1
ATOM 1565 C C . GLN B 1 22 ? -9.897 -23.907 -3.195 1 95.47 22 GLN B C 1
ATOM 1567 O O . GLN B 1 22 ? -9.909 -24.911 -2.48 1 95.47 22 GLN B O 1
ATOM 1572 N N . LYS B 1 23 ? -10.504 -22.771 -2.94 1 94.36 23 LYS B N 1
ATOM 1573 C CA . LYS B 1 23 ? -11.224 -22.653 -1.675 1 94.36 23 LYS B CA 1
ATOM 1574 C C . LYS B 1 23 ? -12.479 -23.522 -1.674 1 94.36 23 LYS B C 1
ATOM 1576 O O . LYS B 1 23 ? -13.151 -23.651 -2.699 1 94.36 23 LYS B O 1
ATOM 1581 N N . LYS B 1 24 ? -12.78 -24.019 -0.501 1 91.69 24 LYS B N 1
ATOM 1582 C CA . LYS B 1 24 ? -13.996 -24.812 -0.352 1 91.69 24 LYS B CA 1
ATOM 1583 C C . LYS B 1 24 ? -15.239 -23.969 -0.62 1 91.69 24 LYS B C 1
ATOM 1585 O O . LYS B 1 24 ? -15.24 -22.76 -0.378 1 91.69 24 LYS B O 1
ATOM 1590 N N . THR B 1 25 ? -16.258 -24.641 -1.04 1 90.73 25 THR B N 1
ATOM 1591 C CA . THR B 1 25 ? -17.492 -23.943 -1.381 1 90.73 25 THR B CA 1
ATOM 1592 C C . THR B 1 25 ? -18.161 -23.383 -0.129 1 90.73 25 THR B C 1
ATOM 1594 O O . THR B 1 25 ? -18.956 -22.444 -0.211 1 90.73 25 THR B O 1
ATOM 1597 N N . ASP B 1 26 ? -17.82 -23.906 1.015 1 89.68 26 ASP B N 1
ATOM 1598 C CA . ASP B 1 26 ? -18.435 -23.458 2.261 1 89.68 26 ASP B CA 1
ATOM 1599 C C . ASP B 1 26 ? -17.465 -22.606 3.077 1 89.68 26 ASP B C 1
ATOM 1601 O O . ASP B 1 26 ? -17.7 -22.35 4.26 1 89.68 26 ASP B O 1
ATOM 1605 N N . ALA B 1 27 ? -16.383 -22.253 2.445 1 87.94 27 ALA B N 1
ATOM 1606 C CA . ALA B 1 27 ? -15.419 -21.395 3.13 1 87.94 27 ALA B CA 1
ATOM 1607 C C . ALA B 1 27 ? -16.037 -20.044 3.477 1 87.94 27 ALA B C 1
ATOM 1609 O O . ALA B 1 27 ? -16.924 -19.559 2.769 1 87.94 27 ALA B O 1
ATOM 1610 N N . LYS B 1 28 ? -15.632 -19.392 4.547 1 82.82 28 LYS B N 1
ATOM 1611 C CA . LYS B 1 28 ? -16.118 -18.098 5.018 1 82.82 28 LYS B CA 1
ATOM 1612 C C . LYS B 1 28 ? -15.67 -16.972 4.091 1 82.82 28 LYS B C 1
ATOM 1614 O O . LYS B 1 28 ? -16.352 -15.953 3.969 1 82.82 28 LYS B O 1
ATOM 1619 N N . PHE B 1 29 ? -14.54 -17.216 3.453 1 84.63 29 PHE B N 1
ATOM 1620 C CA . PHE B 1 29 ? -13.961 -16.187 2.598 1 84.63 29 PHE B CA 1
ATOM 1621 C C . PHE B 1 29 ? -13.612 -16.755 1.227 1 84.63 29 PHE B C 1
ATOM 1623 O O . PHE B 1 29 ? -12.987 -17.813 1.129 1 84.63 29 PHE B O 1
ATOM 1630 N N . LEU B 1 30 ? -14.095 -16.051 0.163 1 91.13 30 LEU B N 1
ATOM 1631 C CA . LEU B 1 30 ? -13.791 -16.374 -1.227 1 91.13 30 LEU B CA 1
ATOM 1632 C C . LEU B 1 30 ? -14.227 -17.796 -1.564 1 91.13 30 LEU B C 1
ATOM 1634 O O . LEU B 1 30 ? -13.474 -18.55 -2.183 1 91.13 30 LEU B O 1
ATOM 1638 N N . ALA B 1 31 ? -15.384 -18.156 -1.124 1 90.89 31 ALA B N 1
ATOM 1639 C CA . ALA B 1 31 ? -15.917 -19.502 -1.316 1 90.89 31 ALA B CA 1
ATOM 1640 C C . ALA B 1 31 ? -15.916 -19.887 -2.792 1 90.89 31 ALA B C 1
ATOM 1642 O O . ALA B 1 31 ? -16.462 -19.164 -3.629 1 90.89 31 ALA B O 1
ATOM 1643 N N . GLY B 1 32 ? -15.194 -20.997 -3.007 1 93.02 32 GLY B N 1
ATOM 1644 C CA . GLY B 1 32 ? -15.209 -21.575 -4.342 1 93.02 32 GLY B CA 1
ATOM 1645 C C . GLY B 1 32 ? -14.199 -20.941 -5.278 1 93.02 32 GLY B C 1
ATOM 1646 O O . GLY B 1 32 ? -14.009 -21.408 -6.403 1 93.02 32 GLY B O 1
ATOM 1647 N N . LYS B 1 33 ? -13.534 -19.957 -4.855 1 96.08 33 LYS B N 1
ATOM 1648 C CA . LYS B 1 33 ? -12.587 -19.246 -5.709 1 96.08 33 LYS B CA 1
ATOM 1649 C C . LYS B 1 33 ? -11.219 -19.921 -5.695 1 96.08 33 LYS B C 1
ATOM 1651 O O . LYS B 1 33 ? -10.858 -20.584 -4.72 1 96.08 33 LYS B O 1
ATOM 1656 N N . ARG B 1 34 ? -10.547 -19.786 -6.788 1 96.67 34 ARG B N 1
ATOM 1657 C CA . ARG B 1 34 ? -9.129 -20.127 -6.844 1 96.67 34 ARG B CA 1
ATOM 1658 C C . ARG B 1 34 ? -8.263 -18.93 -6.465 1 96.67 34 ARG B C 1
ATOM 1660 O O . ARG B 1 34 ? -8.482 -17.819 -6.952 1 96.67 34 ARG B O 1
ATOM 1667 N N . VAL B 1 35 ? -7.352 -19.175 -5.603 1 96.83 35 VAL B N 1
ATOM 1668 C CA . VAL B 1 35 ? -6.488 -18.095 -5.138 1 96.83 35 VAL B CA 1
ATOM 1669 C C . VAL B 1 35 ? -5.028 -18.538 -5.203 1 96.83 35 VAL B C 1
ATOM 1671 O O . VAL B 1 35 ? -4.731 -19.733 -5.139 1 96.83 35 VAL B O 1
ATOM 1674 N N . PRO B 1 36 ? -4.107 -17.583 -5.415 1 97.87 36 PRO B N 1
ATOM 1675 C CA . PRO B 1 36 ? -2.699 -17.951 -5.25 1 97.87 36 PRO B CA 1
ATOM 1676 C C . PRO B 1 36 ? -2.369 -18.398 -3.828 1 97.87 36 PRO B C 1
ATOM 1678 O O . PRO B 1 36 ? -3.203 -18.27 -2.928 1 97.87 36 PRO B O 1
ATOM 1681 N N . ILE B 1 37 ? -1.171 -18.966 -3.668 1 97.66 37 ILE B N 1
ATOM 1682 C CA . ILE B 1 37 ? -0.751 -19.439 -2.353 1 97.66 37 ILE B CA 1
ATOM 1683 C C . ILE B 1 37 ? -0.345 -18.252 -1.483 1 97.66 37 ILE B C 1
ATOM 1685 O O . ILE B 1 37 ? 0.522 -17.463 -1.865 1 97.66 37 ILE B O 1
ATOM 1689 N N . GLY B 1 38 ? -0.95 -18.099 -0.376 1 97.25 38 GLY B N 1
ATOM 1690 C CA . GLY B 1 38 ? -0.66 -16.958 0.478 1 97.25 38 GLY B CA 1
ATOM 1691 C C . GLY B 1 38 ? -1.7 -16.744 1.562 1 97.25 38 GLY B C 1
ATOM 1692 O O . GLY B 1 38 ? -2.616 -17.555 1.719 1 97.25 38 GLY B O 1
ATOM 1693 N N . GLY B 1 39 ? -1.554 -15.681 2.311 1 96.37 39 GLY B N 1
ATOM 1694 C CA . GLY B 1 39 ? -2.456 -15.4 3.417 1 96.37 39 GLY B CA 1
ATOM 1695 C C . GLY B 1 39 ? -2.111 -14.122 4.158 1 96.37 39 GLY B C 1
ATOM 1696 O O . GLY B 1 39 ? -1.344 -13.296 3.659 1 96.37 39 GLY B O 1
ATOM 1697 N N . HIS B 1 40 ? -2.677 -14.037 5.301 1 95.52 40 HIS B N 1
ATOM 1698 C CA . HIS B 1 40 ? -2.512 -12.837 6.114 1 95.52 40 HIS B CA 1
ATOM 1699 C C . HIS B 1 40 ? -1.093 -12.736 6.664 1 95.52 40 HIS B C 1
ATOM 1701 O O . HIS B 1 40 ? -0.504 -13.743 7.063 1 95.52 40 HIS B O 1
ATOM 1707 N N . MET B 1 41 ? -0.646 -11.532 6.632 1 94.4 41 MET B N 1
ATOM 1708 C CA . MET B 1 41 ? 0.622 -11.289 7.314 1 94.4 41 MET B CA 1
ATOM 1709 C C . MET B 1 41 ? 0.423 -11.225 8.825 1 94.4 41 MET B C 1
ATOM 1711 O O . MET B 1 41 ? -0.538 -10.62 9.304 1 94.4 41 MET B O 1
ATOM 1715 N N . GLU B 1 42 ? 1.287 -11.818 9.53 1 92.2 42 GLU B N 1
ATOM 1716 C CA . GLU B 1 42 ? 1.231 -11.806 10.989 1 92.2 42 GLU B CA 1
ATOM 1717 C C . GLU B 1 42 ? 2.01 -10.625 11.561 1 92.2 42 GLU B C 1
ATOM 1719 O O . GLU B 1 42 ? 2.836 -10.026 10.869 1 92.2 42 GLU B O 1
ATOM 1724 N N . THR B 1 43 ? 1.799 -10.3 12.809 1 85.41 43 THR B N 1
ATOM 1725 C CA . THR B 1 43 ? 2.333 -9.112 13.467 1 85.41 43 THR B CA 1
ATOM 1726 C C . THR B 1 43 ? 3.855 -9.074 13.362 1 85.41 43 THR B C 1
ATOM 1728 O O . THR B 1 43 ? 4.432 -8.041 13.015 1 85.41 43 THR B O 1
ATOM 1731 N N . GLY B 1 44 ? 4.573 -10.103 13.553 1 82.8 44 GLY B N 1
ATOM 1732 C CA . GLY B 1 44 ? 6.027 -10.134 13.545 1 82.8 44 GLY B CA 1
ATOM 1733 C C . GLY B 1 44 ? 6.617 -10.075 12.148 1 82.8 44 GLY B C 1
ATOM 1734 O O . GLY B 1 44 ? 7.823 -9.881 11.986 1 82.8 44 GLY B O 1
ATOM 1735 N N . GLU B 1 45 ? 5.772 -10.059 11.122 1 87.78 45 GLU B N 1
ATOM 1736 C CA . GLU B 1 45 ? 6.269 -10.131 9.751 1 87.78 45 GLU B CA 1
ATOM 1737 C C . GLU B 1 45 ? 5.745 -8.969 8.913 1 87.78 45 GLU B C 1
ATOM 1739 O O . GLU B 1 45 ? 5.816 -9.003 7.682 1 87.78 45 GLU B O 1
ATOM 1744 N N . MET B 1 46 ? 5.229 -8.036 9.583 1 85.79 46 MET B N 1
ATOM 1745 C CA . MET B 1 46 ? 4.499 -7.001 8.858 1 85.79 46 MET B CA 1
ATOM 1746 C C . MET B 1 46 ? 5.446 -6.16 8.009 1 85.79 46 MET B C 1
ATOM 1748 O O . MET B 1 46 ? 5.024 -5.531 7.037 1 85.79 46 MET B O 1
ATOM 1752 N N . ASN B 1 47 ? 6.753 -6.219 8.355 1 89.86 47 ASN B N 1
ATOM 1753 C CA . ASN B 1 47 ? 7.721 -5.482 7.549 1 89.86 47 ASN B CA 1
ATOM 1754 C C . ASN B 1 47 ? 8.512 -6.411 6.634 1 89.86 47 ASN B C 1
ATOM 1756 O O . ASN B 1 47 ? 9.499 -5.997 6.023 1 89.86 47 ASN B O 1
ATOM 1760 N N . ASP B 1 48 ? 8.07 -7.639 6.537 1 94.55 48 ASP B N 1
ATOM 1761 C CA . ASP B 1 48 ? 8.744 -8.63 5.704 1 94.55 48 ASP B CA 1
ATOM 1762 C C . ASP B 1 48 ? 7.734 -9.513 4.974 1 94.55 48 ASP B C 1
ATOM 1764 O O . ASP B 1 48 ? 7.579 -10.69 5.305 1 94.55 48 ASP B O 1
ATOM 1768 N N . PRO B 1 49 ? 7.172 -8.977 3.964 1 96.26 49 PRO B N 1
ATOM 1769 C CA . PRO B 1 49 ? 6.158 -9.744 3.237 1 96.26 49 PRO B CA 1
ATOM 1770 C C . PRO B 1 49 ? 6.713 -11.032 2.634 1 96.26 49 PRO B C 1
ATOM 1772 O O . PRO B 1 49 ? 5.982 -12.016 2.49 1 96.26 49 PRO B O 1
ATOM 1775 N N . GLN B 1 50 ? 7.975 -11.031 2.303 1 96.91 50 GLN B N 1
ATOM 1776 C CA . GLN B 1 50 ? 8.549 -12.241 1.724 1 96.91 50 GLN B CA 1
ATOM 1777 C C . GLN B 1 50 ? 8.54 -13.389 2.729 1 96.91 50 GLN B C 1
ATOM 1779 O O . GLN B 1 50 ? 8.185 -14.519 2.386 1 96.91 50 GLN B O 1
ATOM 1784 N N . SER B 1 51 ? 8.941 -13.077 3.952 1 96.39 51 SER B N 1
ATOM 1785 C CA . SER B 1 51 ? 8.917 -14.099 4.994 1 96.39 51 SER B CA 1
ATOM 1786 C C . SER B 1 51 ? 7.502 -14.615 5.229 1 96.39 51 SER B C 1
ATOM 1788 O O . SER B 1 51 ? 7.296 -15.817 5.412 1 96.39 51 SER B O 1
ATOM 1790 N N . ALA B 1 52 ? 6.554 -13.709 5.252 1 96.75 52 ALA B N 1
ATOM 1791 C CA . ALA B 1 52 ? 5.156 -14.107 5.392 1 96.75 52 ALA B CA 1
ATOM 1792 C C . ALA B 1 52 ? 4.729 -15.023 4.249 1 96.75 52 ALA B C 1
ATOM 1794 O O . ALA B 1 52 ? 4.078 -16.046 4.474 1 96.75 52 ALA B O 1
ATOM 1795 N N . CYS B 1 53 ? 5.099 -14.659 3.061 1 97.68 53 CYS B N 1
ATOM 1796 C CA . CYS B 1 53 ? 4.764 -15.43 1.869 1 97.68 53 CYS B CA 1
ATOM 1797 C C . CYS B 1 53 ? 5.335 -16.841 1.954 1 97.68 53 CYS B C 1
ATOM 1799 O O . CYS B 1 53 ? 4.623 -17.818 1.719 1 97.68 53 CYS B O 1
ATOM 1801 N N . LEU B 1 54 ? 6.587 -16.907 2.315 1 97.43 54 LEU B N 1
ATOM 1802 C CA . LEU B 1 54 ? 7.262 -18.198 2.395 1 97.43 54 LEU B CA 1
ATOM 1803 C C . LEU B 1 54 ? 6.639 -19.07 3.479 1 97.43 54 LEU B C 1
ATOM 1805 O O . LEU B 1 54 ? 6.512 -20.285 3.308 1 97.43 54 LEU B O 1
ATOM 1809 N N . ARG B 1 55 ? 6.276 -18.504 4.559 1 97.24 55 ARG B N 1
ATOM 1810 C CA . ARG B 1 55 ? 5.59 -19.251 5.61 1 97.24 55 ARG B CA 1
ATOM 1811 C C . ARG B 1 55 ? 4.267 -19.816 5.105 1 97.24 55 ARG B C 1
ATOM 1813 O O . ARG B 1 55 ? 3.968 -20.993 5.317 1 97.24 55 ARG B O 1
ATOM 1820 N N . GLU B 1 56 ? 3.503 -18.963 4.459 1 97.02 56 GLU B N 1
ATOM 1821 C CA . GLU B 1 56 ? 2.21 -19.385 3.926 1 97.02 56 GLU B CA 1
ATOM 1822 C C . GLU B 1 56 ? 2.376 -20.481 2.879 1 97.02 56 GLU B C 1
ATOM 1824 O O . GLU B 1 56 ? 1.572 -21.414 2.815 1 97.02 56 GLU B O 1
ATOM 1829 N N . ILE B 1 57 ? 3.343 -20.388 2.031 1 97.14 57 ILE B N 1
ATOM 1830 C CA . ILE B 1 57 ? 3.635 -21.42 1.042 1 97.14 57 ILE B CA 1
ATOM 1831 C C . ILE B 1 57 ? 3.865 -22.756 1.743 1 97.14 57 ILE B C 1
ATOM 1833 O O . ILE B 1 57 ? 3.267 -23.77 1.374 1 97.14 57 ILE B O 1
ATOM 1837 N N . TYR B 1 58 ? 4.681 -22.704 2.752 1 96.51 58 TYR B N 1
ATOM 1838 C CA . TYR B 1 58 ? 4.965 -23.932 3.487 1 96.51 58 TYR B CA 1
ATOM 1839 C C . TYR B 1 58 ? 3.705 -24.473 4.152 1 96.51 58 TYR B C 1
ATOM 1841 O O . TYR B 1 58 ? 3.392 -25.66 4.03 1 96.51 58 TYR B O 1
ATOM 1849 N N . GLU B 1 59 ? 2.967 -23.691 4.838 1 96.17 59 GLU B N 1
ATOM 1850 C CA . GLU B 1 59 ? 1.782 -24.098 5.585 1 96.17 59 GLU B CA 1
ATOM 1851 C C . GLU B 1 59 ? 0.732 -24.712 4.663 1 96.17 59 GLU B C 1
ATOM 1853 O O . GLU B 1 59 ? 0.077 -25.692 5.025 1 96.17 59 GLU B O 1
ATOM 1858 N N . GLU B 1 60 ? 0.603 -24.132 3.455 1 96.27 60 GLU B N 1
ATOM 1859 C CA . GLU B 1 60 ? -0.511 -24.52 2.596 1 96.27 60 GLU B CA 1
ATOM 1860 C C . GLU B 1 60 ? -0.11 -25.645 1.646 1 96.27 60 GLU B C 1
ATOM 1862 O O . GLU B 1 60 ? -0.97 -26.346 1.108 1 96.27 60 GLU B O 1
ATOM 1867 N N . THR B 1 61 ? 1.178 -25.833 1.402 1 96.4 61 THR B N 1
ATOM 1868 C CA . THR B 1 61 ? 1.562 -26.722 0.311 1 96.4 61 THR B CA 1
ATOM 1869 C C . THR B 1 61 ? 2.647 -27.696 0.763 1 96.4 61 THR B C 1
ATOM 1871 O O . THR B 1 61 ? 2.954 -28.661 0.06 1 96.4 61 THR B O 1
ATOM 1874 N N . GLY B 1 62 ? 3.33 -27.415 1.87 1 95.51 62 GLY B N 1
ATOM 1875 C CA . GLY B 1 62 ? 4.46 -28.218 2.308 1 95.51 62 GLY B CA 1
ATOM 1876 C C . GLY B 1 62 ? 5.747 -27.885 1.578 1 95.51 62 GLY B C 1
ATOM 1877 O O . GLY B 1 62 ? 6.803 -28.443 1.885 1 95.51 62 GLY B O 1
ATOM 1878 N N . ILE B 1 63 ? 5.745 -26.97 0.679 1 96.1 63 ILE B N 1
ATOM 1879 C CA . ILE B 1 63 ? 6.917 -26.602 -0.109 1 96.1 63 ILE B CA 1
ATOM 1880 C C . ILE B 1 63 ? 7.871 -25.769 0.744 1 96.1 63 ILE B C 1
ATOM 1882 O O . ILE B 1 63 ? 7.469 -24.765 1.337 1 96.1 63 ILE B O 1
ATOM 1886 N N . GLU B 1 64 ? 9.077 -26.135 0.718 1 95.53 64 GLU B N 1
ATOM 1887 C CA . GLU B 1 64 ? 10.104 -25.441 1.491 1 95.53 64 GLU B CA 1
ATOM 1888 C C . GLU B 1 64 ? 10.739 -24.316 0.679 1 95.53 64 GLU B C 1
ATOM 1890 O O . GLU B 1 64 ? 10.683 -24.323 -0.552 1 95.53 64 GLU B O 1
ATOM 1895 N N . GLN B 1 65 ? 11.319 -23.404 1.426 1 95.76 65 GLN B N 1
ATOM 1896 C CA . GLN B 1 65 ? 11.908 -22.217 0.815 1 95.76 65 GLN B CA 1
ATOM 1897 C C . GLN B 1 65 ? 12.932 -22.596 -0.251 1 95.76 65 GLN B C 1
ATOM 1899 O O . GLN B 1 65 ? 13.014 -21.951 -1.298 1 95.76 65 GLN B O 1
ATOM 1904 N N . ASN B 1 66 ? 13.707 -23.607 -0.007 1 95.01 66 ASN B N 1
ATOM 1905 C CA . ASN B 1 66 ? 14.779 -23.99 -0.919 1 95.01 66 ASN B CA 1
ATOM 1906 C C . ASN B 1 66 ? 14.232 -24.637 -2.188 1 95.01 66 ASN B C 1
ATOM 1908 O O . ASN B 1 66 ? 14.975 -24.863 -3.145 1 95.01 66 ASN B O 1
ATOM 1912 N N . GLN B 1 67 ? 12.989 -24.878 -2.199 1 96.48 67 GLN B N 1
ATOM 1913 C CA . GLN B 1 67 ? 12.354 -25.485 -3.364 1 96.48 67 GLN B CA 1
ATOM 1914 C C . GLN B 1 67 ? 11.727 -24.424 -4.264 1 96.48 67 GLN B C 1
ATOM 1916 O O . GLN B 1 67 ? 11.185 -24.743 -5.324 1 96.48 67 GLN B O 1
ATOM 1921 N N . VAL B 1 68 ? 11.718 -23.217 -3.829 1 96.48 68 VAL B N 1
ATOM 1922 C CA . VAL B 1 68 ? 11.212 -22.084 -4.596 1 96.48 68 VAL B CA 1
ATOM 1923 C C . VAL B 1 68 ? 12.38 -21.256 -5.127 1 96.48 68 VAL B C 1
ATOM 1925 O O . VAL B 1 68 ? 13.221 -20.79 -4.354 1 96.48 68 VAL B O 1
ATOM 1928 N N . SER B 1 69 ? 12.45 -21.09 -6.417 1 95.22 69 SER B N 1
ATOM 1929 C CA . SER B 1 69 ? 13.488 -20.261 -7.02 1 95.22 69 SER B CA 1
ATOM 1930 C C . SER B 1 69 ? 12.901 -18.986 -7.616 1 95.22 69 SER B C 1
ATOM 1932 O O . SER B 1 69 ? 11.735 -18.962 -8.016 1 95.22 69 SER B O 1
ATOM 1934 N N . ASP B 1 70 ? 13.682 -17.832 -7.612 1 94.02 70 ASP B N 1
ATOM 1935 C CA . ASP B 1 70 ? 13.382 -16.576 -8.293 1 94.02 70 ASP B CA 1
ATOM 1936 C C . ASP B 1 70 ? 12.096 -15.953 -7.757 1 94.02 70 ASP B C 1
ATOM 1938 O O . ASP B 1 70 ? 11.254 -15.49 -8.53 1 94.02 70 ASP B O 1
ATOM 1942 N N . LEU B 1 71 ? 11.897 -16.159 -6.466 1 96.89 71 LEU B N 1
ATOM 1943 C CA . LEU B 1 71 ? 10.732 -15.512 -5.872 1 96.89 71 LEU B CA 1
ATOM 1944 C C . LEU B 1 71 ? 10.876 -13.994 -5.908 1 96.89 71 LEU B C 1
ATOM 1946 O O . LEU B 1 71 ? 11.609 -13.417 -5.102 1 96.89 71 LEU B O 1
ATOM 1950 N N . THR B 1 72 ? 10.106 -13.338 -6.763 1 96.74 72 THR B N 1
ATOM 1951 C CA . THR B 1 72 ? 10.268 -11.911 -7.018 1 96.74 72 THR B CA 1
ATOM 1952 C C . THR B 1 72 ? 8.995 -11.149 -6.66 1 96.74 72 THR B C 1
ATOM 1954 O O . THR B 1 72 ? 7.895 -11.557 -7.038 1 96.74 72 THR B O 1
ATOM 1957 N N . HIS B 1 73 ? 9.186 -10.119 -5.906 1 97.57 73 HIS B N 1
ATOM 1958 C CA . HIS B 1 73 ? 8.076 -9.223 -5.603 1 97.57 73 HIS B CA 1
ATOM 1959 C C . HIS B 1 73 ? 7.728 -8.35 -6.803 1 97.57 73 HIS B C 1
ATOM 1961 O O . HIS B 1 73 ? 8.549 -7.546 -7.251 1 97.57 73 HIS B O 1
ATOM 1967 N N . LYS B 1 74 ? 6.452 -8.411 -7.291 1 98 74 LYS B N 1
ATOM 1968 C CA . LYS B 1 74 ? 6.144 -7.726 -8.543 1 98 74 LYS B CA 1
ATOM 1969 C C . LYS B 1 74 ? 5.011 -6.722 -8.356 1 98 74 LYS B C 1
ATOM 1971 O O . LYS B 1 74 ? 4.917 -5.739 -9.094 1 98 74 LYS B O 1
ATOM 1976 N N . TYR B 1 75 ? 4.142 -6.998 -7.414 1 98.72 75 TYR B N 1
ATOM 1977 C CA . TYR B 1 75 ? 2.949 -6.162 -7.349 1 98.72 75 TYR B CA 1
ATOM 1978 C C . TYR B 1 75 ? 2.622 -5.79 -5.908 1 98.72 75 TYR B C 1
ATOM 1980 O O . TYR B 1 75 ? 2.769 -6.611 -4.999 1 98.72 75 TYR B O 1
ATOM 1988 N N . VAL B 1 76 ? 2.156 -4.616 -5.669 1 98.78 76 VAL B N 1
ATOM 1989 C CA . VAL B 1 76 ? 1.39 -4.184 -4.505 1 98.78 76 VAL B CA 1
ATOM 1990 C C . VAL B 1 76 ? -0.021 -3.787 -4.932 1 98.78 76 VAL B C 1
ATOM 1992 O O . VAL B 1 76 ? -0.207 -2.786 -5.629 1 98.78 76 VAL B O 1
ATOM 1995 N N . VAL B 1 77 ? -1.01 -4.527 -4.451 1 98.72 77 VAL B N 1
ATOM 1996 C CA . VAL B 1 77 ? -2.374 -4.345 -4.937 1 98.72 77 VAL B CA 1
ATOM 1997 C C . VAL B 1 77 ? -3.257 -3.811 -3.811 1 98.72 77 VAL B C 1
ATOM 1999 O O . VAL B 1 77 ? -3.232 -4.333 -2.694 1 98.72 77 VAL B O 1
ATOM 2002 N N . HIS B 1 78 ? -4.017 -2.799 -4.136 1 98.73 78 HIS B N 1
ATOM 2003 C CA . HIS B 1 78 ? -4.939 -2.203 -3.177 1 98.73 78 HIS B CA 1
ATOM 2004 C C . HIS B 1 78 ? -6.389 -2.447 -3.581 1 98.73 78 HIS B C 1
ATOM 2006 O O . HIS B 1 78 ? -6.758 -2.24 -4.739 1 98.73 78 HIS B O 1
ATOM 2012 N N . ARG B 1 79 ? -7.124 -2.861 -2.64 1 97.81 79 ARG B N 1
ATOM 2013 C CA . ARG B 1 79 ? -8.572 -2.997 -2.766 1 97.81 79 ARG B CA 1
ATOM 2014 C C . ARG B 1 79 ? -9.284 -2.401 -1.556 1 97.81 79 ARG B C 1
ATOM 2016 O O . ARG B 1 79 ? -8.766 -2.447 -0.439 1 97.81 79 ARG B O 1
ATOM 2023 N N . MET B 1 80 ? -10.408 -1.909 -1.867 1 96.9 80 MET B N 1
ATOM 2024 C CA . MET B 1 80 ? -11.232 -1.372 -0.788 1 96.9 80 MET B CA 1
ATOM 2025 C C . MET B 1 80 ? -12.582 -2.078 -0.731 1 96.9 80 MET B C 1
ATOM 2027 O O . MET B 1 80 ? -13.21 -2.311 -1.766 1 96.9 80 MET B O 1
ATOM 2031 N N . LYS B 1 81 ? -12.932 -2.469 0.386 1 93.6 81 LYS B N 1
ATOM 2032 C CA . LYS B 1 81 ? -14.252 -3.031 0.661 1 93.6 81 LYS B CA 1
ATOM 2033 C C . LYS B 1 81 ? -14.776 -2.567 2.017 1 93.6 81 LYS B C 1
ATOM 2035 O O . LYS B 1 81 ? -14.145 -2.81 3.048 1 93.6 81 LYS B O 1
ATOM 2040 N N . ASN B 1 82 ? -15.916 -1.829 1.969 1 87.73 82 ASN B N 1
ATOM 2041 C CA . ASN B 1 82 ? -16.48 -1.237 3.177 1 87.73 82 ASN B CA 1
ATOM 2042 C C . ASN B 1 82 ? -15.472 -0.333 3.881 1 87.73 82 ASN B C 1
ATOM 2044 O O . ASN B 1 82 ? -14.906 0.572 3.265 1 87.73 82 ASN B O 1
ATOM 2048 N N . ASP B 1 83 ? -15.022 -0.576 5.07 1 87.51 83 ASP B N 1
ATOM 2049 C CA . ASP B 1 83 ? -14.128 0.313 5.805 1 87.51 83 ASP B CA 1
ATOM 2050 C C . ASP B 1 83 ? -12.746 -0.314 5.971 1 87.51 83 ASP B C 1
ATOM 2052 O O . ASP B 1 83 ? -12.044 -0.033 6.946 1 87.51 83 ASP B O 1
ATOM 2056 N N . HIS B 1 84 ? -12.478 -1.216 4.941 1 95.37 84 HIS B N 1
ATOM 2057 C CA . HIS B 1 84 ? -11.169 -1.857 4.988 1 95.37 84 HIS B CA 1
ATOM 2058 C C . HIS B 1 84 ? -10.401 -1.638 3.689 1 95.37 84 HIS B C 1
ATOM 2060 O O . HIS B 1 84 ? -10.987 -1.665 2.604 1 95.37 84 HIS B O 1
ATOM 2066 N N . ILE B 1 85 ? -9.183 -1.362 3.835 1 97.24 85 ILE B N 1
ATOM 2067 C CA . ILE B 1 85 ? -8.261 -1.414 2.705 1 97.24 85 ILE B CA 1
ATOM 2068 C C . ILE B 1 85 ? -7.435 -2.696 2.772 1 97.24 85 ILE B C 1
ATOM 2070 O O . ILE B 1 85 ? -6.835 -3.002 3.806 1 97.24 85 ILE B O 1
ATOM 2074 N N . TYR B 1 86 ? -7.481 -3.438 1.745 1 97.08 86 TYR B N 1
ATOM 2075 C CA . TYR B 1 86 ? -6.667 -4.636 1.577 1 97.08 86 TYR B CA 1
ATOM 2076 C C . TYR B 1 86 ? -5.418 -4.337 0.757 1 97.08 86 TYR B C 1
ATOM 2078 O O . TYR B 1 86 ? -5.504 -3.759 -0.329 1 97.08 86 TYR B O 1
ATOM 2086 N N . ILE B 1 87 ? -4.33 -4.674 1.316 1 97.8 87 ILE B N 1
ATOM 2087 C CA . ILE B 1 87 ? -3.062 -4.549 0.605 1 97.8 87 ILE B CA 1
ATOM 2088 C C . ILE B 1 87 ? -2.44 -5.93 0.412 1 97.8 87 ILE B C 1
ATOM 2090 O O . ILE B 1 87 ? -2.208 -6.654 1.383 1 97.8 87 ILE B O 1
ATOM 2094 N N . GLN B 1 88 ? -2.191 -6.25 -0.802 1 98.22 88 GLN B N 1
ATOM 2095 C CA . GLN B 1 88 ? -1.618 -7.553 -1.121 1 98.22 88 GLN B CA 1
ATOM 2096 C C . GLN B 1 88 ? -0.24 -7.407 -1.76 1 98.22 88 GLN B C 1
ATOM 2098 O O . GLN B 1 88 ? -0.076 -6.667 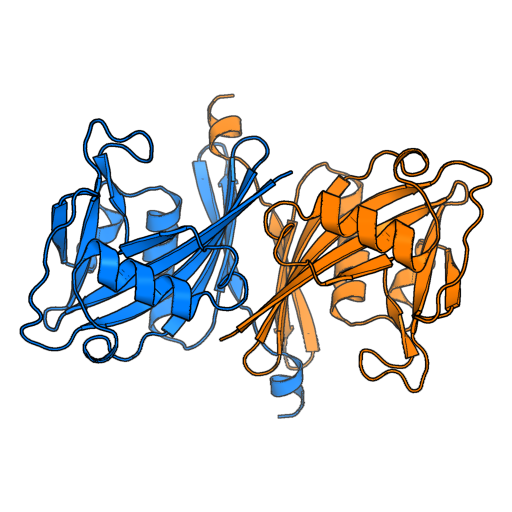-2.732 1 98.22 88 GLN B O 1
ATOM 2103 N N . PHE B 1 89 ? 0.669 -8.062 -1.217 1 98.44 89 PHE B N 1
ATOM 2104 C CA . PHE B 1 89 ? 2.006 -8.17 -1.789 1 98.44 89 PHE B CA 1
ATOM 2105 C C . PHE B 1 89 ? 2.149 -9.455 -2.596 1 98.44 89 PHE B C 1
ATOM 2107 O O . PHE B 1 89 ? 2.073 -10.553 -2.042 1 98.44 89 PHE B O 1
ATOM 2114 N N . ILE B 1 90 ? 2.391 -9.325 -3.896 1 98.79 90 ILE B N 1
ATOM 2115 C CA . ILE B 1 90 ? 2.305 -10.472 -4.794 1 98.79 90 ILE B CA 1
ATOM 2116 C C . ILE B 1 90 ? 3.695 -10.824 -5.317 1 98.79 90 ILE B C 1
ATOM 2118 O O . ILE B 1 90 ? 4.395 -9.967 -5.864 1 98.79 90 ILE B O 1
ATOM 2122 N N . TYR B 1 91 ? 4.03 -12.02 -5.196 1 98.51 91 TYR B N 1
ATOM 2123 C CA . TYR B 1 91 ? 5.295 -12.584 -5.652 1 98.51 91 TYR B CA 1
ATOM 2124 C C . TYR B 1 91 ? 5.072 -13.581 -6.783 1 98.51 91 TYR B C 1
ATOM 2126 O O . TYR B 1 91 ? 3.982 -14.142 -6.918 1 98.51 91 TYR B O 1
ATOM 2134 N N . PHE B 1 92 ? 6.081 -13.725 -7.545 1 98.18 92 PHE B N 1
ATOM 2135 C CA . PHE B 1 92 ? 6.136 -14.761 -8.57 1 98.18 92 PHE B CA 1
ATOM 2136 C C . PHE B 1 92 ? 7.386 -15.617 -8.407 1 98.18 92 PHE B C 1
ATOM 2138 O O . PHE B 1 92 ? 8.475 -15.095 -8.159 1 98.18 92 PHE B O 1
ATOM 2145 N N . GLY B 1 93 ? 7.233 -16.929 -8.426 1 97.36 93 GLY B N 1
ATOM 2146 C CA . GLY B 1 93 ? 8.363 -17.829 -8.265 1 97.36 93 GLY B CA 1
ATOM 2147 C C . GLY B 1 93 ? 8.242 -19.093 -9.095 1 97.36 93 GLY B C 1
ATOM 2148 O O . GLY B 1 93 ? 7.185 -19.368 -9.666 1 97.36 93 GLY B O 1
ATOM 2149 N N . LYS B 1 94 ? 9.346 -19.766 -9.124 1 97.11 94 LYS B N 1
ATOM 2150 C CA . LYS B 1 94 ? 9.421 -21.045 -9.823 1 97.11 94 LYS B CA 1
ATOM 2151 C C . LYS B 1 94 ? 9.734 -22.183 -8.856 1 97.11 94 LYS B C 1
ATOM 2153 O O . LYS B 1 94 ? 10.559 -22.028 -7.953 1 97.11 94 LYS B O 1
ATOM 2158 N N . LEU B 1 95 ? 9.04 -23.274 -9.115 1 96.39 95 LEU B N 1
ATOM 2159 C CA . LEU B 1 95 ? 9.287 -24.45 -8.287 1 96.39 95 LEU B CA 1
ATOM 2160 C C . LEU B 1 95 ? 10.273 -25.395 -8.967 1 96.39 95 LEU B C 1
ATOM 2162 O O . LEU B 1 95 ? 10.248 -25.552 -10.19 1 96.39 95 LEU B O 1
ATOM 2166 N N . GLN B 1 96 ? 11.047 -25.93 -8.102 1 91.13 96 GLN B N 1
ATOM 2167 C CA . GLN B 1 96 ? 11.947 -26.96 -8.609 1 91.13 96 GLN B CA 1
ATOM 2168 C C . GLN B 1 96 ? 11.167 -28.158 -9.143 1 91.13 96 GLN B C 1
ATOM 2170 O O . GLN B 1 96 ? 10.004 -28.357 -8.786 1 91.13 96 GLN B O 1
ATOM 2175 N N . SER B 1 97 ? 11.847 -28.907 -9.913 1 85.85 97 SER B N 1
ATOM 2176 C CA . SER B 1 97 ? 11.226 -30.101 -10.479 1 85.85 97 SER B CA 1
ATOM 2177 C C . SER B 1 97 ? 10.881 -31.112 -9.391 1 85.85 97 SER B C 1
ATOM 2179 O O . SER B 1 97 ? 11.62 -31.26 -8.416 1 85.85 97 SER B O 1
ATOM 2181 N N . ASN B 1 98 ? 9.793 -31.829 -9.542 1 80.65 98 ASN B N 1
ATOM 2182 C CA . ASN B 1 98 ? 9.361 -32.953 -8.717 1 80.65 98 ASN B CA 1
ATOM 2183 C C . ASN B 1 98 ? 9.012 -32.506 -7.3 1 80.65 98 ASN B C 1
ATOM 2185 O O . ASN B 1 98 ? 9.285 -33.221 -6.334 1 80.65 98 ASN B O 1
ATOM 2189 N N . VAL B 1 99 ? 8.613 -31.305 -7.164 1 82.63 99 VAL B N 1
ATOM 2190 C CA . VAL B 1 99 ? 8.168 -30.879 -5.841 1 82.63 99 VAL B CA 1
ATOM 2191 C C . VAL B 1 99 ? 6.835 -31.545 -5.504 1 82.63 99 VAL B C 1
ATOM 2193 O O . VAL B 1 99 ? 5.913 -31.552 -6.323 1 82.63 99 VAL B O 1
ATOM 2196 N N . ASP B 1 100 ? 6.843 -32.195 -4.38 1 84.53 100 ASP B N 1
ATOM 2197 C CA . ASP B 1 100 ? 5.598 -32.772 -3.882 1 84.53 100 ASP B CA 1
ATOM 2198 C C . ASP B 1 100 ? 4.781 -31.734 -3.115 1 84.53 100 ASP B C 1
ATOM 2200 O O . ASP B 1 100 ? 5.301 -31.064 -2.221 1 84.53 100 ASP B O 1
ATOM 2204 N N . VAL B 1 101 ? 3.597 -31.607 -3.567 1 87.4 101 VAL B N 1
ATOM 2205 C CA . VAL B 1 101 ? 2.712 -30.674 -2.877 1 87.4 101 VAL B CA 1
ATOM 2206 C C . VAL B 1 101 ? 1.79 -31.439 -1.93 1 87.4 101 VAL B C 1
ATOM 2208 O O . VAL B 1 101 ? 1.271 -32.501 -2.282 1 87.4 101 VAL B O 1
ATOM 2211 N N . VAL B 1 102 ? 1.687 -30.947 -0.737 1 86.35 102 VAL B N 1
ATOM 2212 C CA . VAL B 1 102 ? 0.822 -31.539 0.278 1 86.35 102 VAL B CA 1
ATOM 2213 C C . VAL B 1 102 ? -0.362 -30.614 0.552 1 86.35 102 VAL B C 1
ATOM 2215 O O . VAL B 1 102 ? -0.177 -29.445 0.897 1 86.35 102 VAL B O 1
ATOM 2218 N N . GLU B 1 103 ? -1.504 -31.166 0.389 1 82.37 103 GLU B N 1
ATOM 2219 C CA . GLU B 1 103 ? -2.707 -30.363 0.589 1 82.37 103 GLU B CA 1
ATOM 2220 C C . GLU B 1 103 ? -2.948 -30.089 2.07 1 82.37 103 GLU B C 1
ATOM 2222 O O . GLU B 1 103 ? -2.695 -30.95 2.915 1 82.37 103 GLU B O 1
ATOM 2227 N N . SER B 1 104 ? -3.438 -28.892 2.302 1 81.64 104 SER B N 1
ATOM 2228 C CA . SER B 1 104 ? -3.858 -28.521 3.65 1 81.64 104 SER B CA 1
ATOM 2229 C C . SER B 1 104 ? -5.378 -28.458 3.758 1 81.64 104 SER B C 1
ATOM 2231 O O . SER B 1 104 ? -6.086 -28.722 2.784 1 81.64 104 SER B O 1
ATOM 2233 N N . ASP B 1 105 ? -5.861 -28.16 4.986 1 82.2 105 ASP B N 1
ATOM 2234 C CA . ASP B 1 105 ? -7.292 -28.061 5.255 1 82.2 105 ASP B CA 1
ATOM 2235 C C . ASP B 1 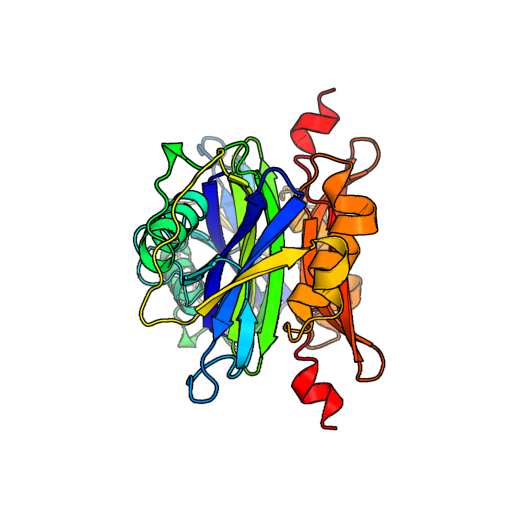105 ? -7.876 -26.781 4.662 1 82.2 105 ASP B C 1
ATOM 2237 O O . ASP B 1 105 ? -9.094 -26.589 4.663 1 82.2 105 ASP B O 1
ATOM 2241 N N . GLU B 1 106 ? -7.063 -26.058 4.015 1 82.26 106 GLU B N 1
ATOM 2242 C CA . GLU B 1 106 ? -7.533 -24.763 3.533 1 82.26 106 GLU B CA 1
ATOM 2243 C C . GLU B 1 106 ? -8.178 -24.888 2.155 1 82.26 106 GLU B C 1
ATOM 2245 O O . GLU B 1 106 ? -8.904 -23.993 1.72 1 82.26 106 GLU B O 1
ATOM 2250 N N . GLY B 1 107 ? -7.878 -25.975 1.476 1 87.45 107 GLY B N 1
ATOM 2251 C CA . GLY B 1 107 ? -8.44 -26.178 0.15 1 87.45 107 GLY B CA 1
ATOM 2252 C C . GLY B 1 107 ? -7.676 -27.198 -0.672 1 87.45 107 GLY B C 1
ATOM 2253 O O . GLY B 1 107 ? -6.784 -27.876 -0.157 1 87.45 107 GLY B O 1
ATOM 2254 N N . GLU B 1 108 ? -8.143 -27.304 -1.912 1 93.92 108 GLU B N 1
ATOM 2255 C CA . GLU B 1 108 ? -7.519 -28.245 -2.837 1 93.92 108 GLU B CA 1
ATOM 2256 C C . GLU B 1 108 ? -6.477 -27.552 -3.71 1 93.92 108 GLU B C 1
ATOM 2258 O O . GLU B 1 108 ? -6.72 -26.46 -4.228 1 93.92 108 GLU B O 1
ATOM 2263 N N . LEU B 1 109 ? -5.357 -28.214 -3.868 1 95.78 109 LEU B N 1
ATOM 2264 C CA . LEU B 1 109 ? -4.296 -27.658 -4.7 1 95.78 109 LEU B CA 1
ATOM 2265 C C . LEU B 1 109 ? -4.423 -28.143 -6.14 1 95.78 109 LEU B C 1
ATOM 2267 O O . LEU B 1 109 ? -4.576 -29.342 -6.384 1 95.78 109 LEU B O 1
ATOM 2271 N N . ASN B 1 110 ? -4.348 -27.2 -7.063 1 94.27 110 ASN B N 1
ATOM 2272 C CA . ASN B 1 110 ? -4.46 -27.517 -8.483 1 94.27 110 ASN B CA 1
ATOM 2273 C C . ASN B 1 110 ? -3.398 -26.792 -9.305 1 94.27 110 ASN B C 1
ATOM 2275 O O . ASN B 1 110 ? -3.088 -25.629 -9.038 1 94.27 110 ASN B O 1
ATOM 2279 N N . TRP B 1 111 ? -2.89 -27.539 -10.247 1 95.67 111 TRP B N 1
ATOM 2280 C CA . TRP B 1 111 ? -2.063 -26.925 -11.281 1 95.67 111 TRP B CA 1
ATOM 2281 C C . TRP B 1 111 ? -2.911 -26.505 -12.477 1 95.67 111 TRP B C 1
ATOM 2283 O O . TRP B 1 111 ? -3.642 -27.32 -13.045 1 95.67 111 TRP B O 1
ATOM 2293 N N . ILE B 1 112 ? -2.784 -25.25 -12.792 1 96.11 112 ILE B N 1
ATOM 2294 C CA . ILE B 1 112 ? -3.539 -24.701 -13.913 1 96.11 112 ILE B CA 1
ATOM 2295 C C . ILE B 1 112 ? -2.579 -24.104 -14.939 1 96.11 112 ILE B C 1
ATOM 2297 O O . ILE B 1 112 ? -1.635 -23.398 -14.578 1 96.11 112 ILE B O 1
ATOM 2301 N N . PRO B 1 113 ? -2.83 -24.447 -16.264 1 96.48 113 PRO B N 1
ATOM 2302 C CA . PRO B 1 113 ? -2.007 -23.735 -17.245 1 96.48 113 PRO B CA 1
ATOM 2303 C C . PRO B 1 113 ? -2.077 -22.218 -17.085 1 96.48 113 PRO B C 1
ATOM 2305 O O . PRO B 1 113 ? -3.167 -21.658 -16.948 1 96.48 113 PRO B O 1
ATOM 2308 N N . SER B 1 114 ? -0.938 -21.554 -17.082 1 94.07 114 SER B N 1
ATOM 2309 C CA . SER B 1 114 ? -0.878 -20.116 -16.84 1 94.07 114 SER B CA 1
ATOM 2310 C C . SER B 1 114 ? -1.73 -19.35 -17.846 1 94.07 114 SER B C 1
ATOM 2312 O O . SER B 1 114 ? -2.344 -18.337 -17.504 1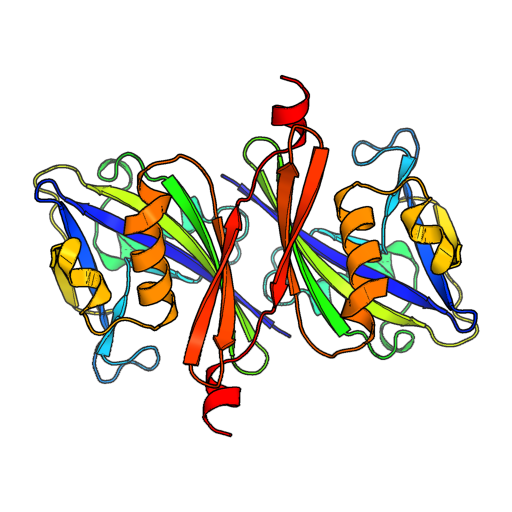 94.07 114 SER B O 1
ATOM 2314 N N . ALA B 1 115 ? -1.841 -19.832 -19.054 1 92.73 115 ALA B N 1
ATOM 2315 C CA . ALA B 1 115 ? -2.571 -19.178 -20.138 1 92.73 115 ALA B CA 1
ATOM 2316 C C . ALA B 1 115 ? -4.073 -19.186 -19.87 1 92.73 115 ALA B C 1
ATOM 2318 O O . ALA B 1 115 ? -4.825 -18.434 -20.495 1 92.73 115 ALA B O 1
ATOM 2319 N N . ARG B 1 116 ? -4.542 -19.975 -18.919 1 93.86 116 ARG B N 1
ATOM 2320 C CA . ARG B 1 116 ? -5.969 -20.12 -18.651 1 93.86 116 ARG B CA 1
ATOM 2321 C C . ARG B 1 116 ? -6.347 -19.467 -17.326 1 93.86 116 ARG B C 1
ATOM 2323 O O . ARG B 1 116 ? -7.515 -19.483 -16.931 1 93.86 116 ARG B O 1
ATOM 2330 N N . LEU B 1 117 ? -5.428 -18.962 -16.713 1 93.82 117 LEU B N 1
ATOM 2331 C CA . LEU B 1 117 ? -5.644 -18.488 -15.351 1 93.82 117 LEU B CA 1
ATOM 2332 C C . LEU B 1 117 ? -6.745 -17.433 -15.31 1 93.82 117 LEU B C 1
ATOM 2334 O O . LEU B 1 117 ? -7.611 -17.467 -14.433 1 93.82 117 LEU B O 1
ATOM 2338 N N . LYS B 1 118 ? -6.752 -16.486 -16.246 1 91.51 118 LYS B N 1
ATOM 2339 C CA . LYS B 1 118 ? -7.722 -15.395 -16.235 1 91.51 118 LYS B CA 1
ATOM 2340 C C . LYS B 1 118 ? -9.134 -15.912 -16.495 1 91.51 118 LYS B C 1
ATOM 2342 O O . LYS B 1 118 ? -10.116 -15.228 -16.199 1 91.51 118 LYS B O 1
ATOM 2347 N N . ASP B 1 119 ? -9.26 -17.115 -17.013 1 93.35 119 ASP B N 1
ATOM 2348 C CA . ASP B 1 119 ? -10.553 -17.712 -17.333 1 93.35 119 ASP B CA 1
ATOM 2349 C C . ASP B 1 119 ? -11.065 -18.566 -16.175 1 93.35 119 ASP B C 1
ATOM 2351 O O . ASP B 1 119 ? -12.184 -19.081 -16.224 1 93.35 119 ASP B O 1
ATOM 2355 N N . GLU B 1 120 ? -10.333 -18.739 -15.147 1 95.29 120 GLU B N 1
ATOM 2356 C CA . GLU B 1 120 ? -10.714 -19.527 -13.979 1 95.29 120 GLU B CA 1
ATOM 2357 C C . GLU B 1 120 ? -11.595 -18.719 -13.031 1 95.29 120 GLU B C 1
ATOM 2359 O O . GLU B 1 120 ? -11.847 -17.535 -13.267 1 95.29 120 GLU B O 1
ATOM 2364 N N . ASN B 1 121 ? -12.161 -19.353 -12.058 1 95.96 121 ASN B N 1
ATOM 2365 C CA . ASN B 1 121 ? -12.979 -18.69 -11.048 1 95.96 121 ASN B CA 1
ATOM 2366 C C . ASN B 1 121 ? -12.117 -17.976 -10.01 1 95.96 121 ASN B C 1
ATOM 2368 O O . ASN B 1 121 ? -12.09 -18.371 -8.843 1 95.96 121 ASN B O 1
ATOM 2372 N N . VAL B 1 122 ? -11.498 -16.899 -10.432 1 96.88 122 VAL B N 1
ATOM 2373 C CA . VAL B 1 122 ? -10.641 -16.091 -9.571 1 96.88 122 VAL B CA 1
ATOM 2374 C C . VAL B 1 122 ? -11.322 -14.759 -9.267 1 96.88 122 VAL B C 1
ATOM 2376 O O . VAL B 1 122 ? -12.352 -14.431 -9.861 1 96.88 122 VAL B O 1
ATOM 2379 N N . THR B 1 123 ? -10.849 -14.051 -8.273 1 96.01 123 THR B N 1
ATOM 2380 C CA . THR B 1 123 ? -11.378 -12.729 -7.956 1 96.01 123 THR B CA 1
ATOM 2381 C C . THR B 1 123 ? -11.084 -11.745 -9.084 1 96.01 123 THR B C 1
ATOM 2383 O O . THR B 1 123 ? -10.173 -11.964 -9.885 1 96.01 123 THR B O 1
ATOM 2386 N N . GLU B 1 124 ? -11.785 -10.665 -9.135 1 95.9 124 GLU B N 1
ATOM 2387 C CA . GLU B 1 124 ? -11.566 -9.631 -10.142 1 95.9 124 GLU B CA 1
ATOM 2388 C C . GLU B 1 124 ? -10.164 -9.039 -10.027 1 95.9 124 GLU B C 1
ATOM 2390 O O . GLU B 1 124 ? -9.534 -8.721 -11.038 1 95.9 124 GLU B O 1
ATOM 2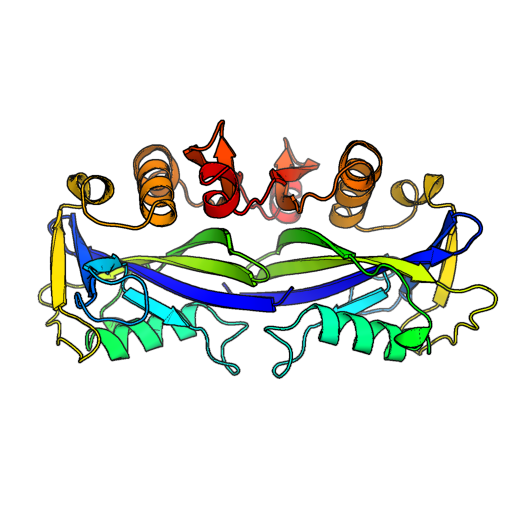395 N N . ALA B 1 125 ? -9.697 -8.866 -8.836 1 96.84 125 ALA B N 1
ATOM 2396 C CA . ALA B 1 125 ? -8.351 -8.338 -8.627 1 96.84 125 ALA B CA 1
ATOM 2397 C C . ALA B 1 125 ? -7.299 -9.259 -9.237 1 96.84 125 ALA B C 1
ATOM 2399 O O . ALA B 1 125 ? -6.358 -8.795 -9.884 1 96.84 125 ALA B O 1
ATOM 2400 N N . ILE B 1 126 ? -7.396 -10.533 -9.019 1 97.05 126 ILE B N 1
ATOM 2401 C CA . ILE B 1 126 ? -6.451 -11.505 -9.558 1 97.05 126 ILE B CA 1
ATOM 2402 C C . ILE B 1 126 ? -6.536 -11.516 -11.083 1 97.05 126 ILE B C 1
ATOM 2404 O O . ILE B 1 126 ? -5.512 -11.591 -11.767 1 97.05 126 ILE B O 1
ATOM 2408 N N . ARG B 1 127 ? -7.756 -11.455 -11.568 1 97.32 127 ARG B N 1
ATOM 2409 C CA . ARG B 1 127 ? -7.932 -11.415 -13.016 1 97.32 127 ARG B CA 1
ATOM 2410 C C . ARG B 1 127 ? -7.194 -10.227 -13.625 1 97.32 127 ARG B C 1
ATOM 2412 O O . ARG B 1 127 ? -6.447 -10.384 -14.593 1 97.32 127 ARG B O 1
ATOM 2419 N N . GLU B 1 128 ? -7.438 -9.088 -13.076 1 97.6 128 GLU B N 1
ATOM 2420 C CA . GLU B 1 128 ? -6.783 -7.878 -13.563 1 97.6 128 GLU B CA 1
ATOM 2421 C C . GLU B 1 128 ? -5.266 -7.982 -13.438 1 97.6 128 GLU B C 1
ATOM 2423 O O . GLU B 1 128 ? -4.533 -7.556 -14.333 1 97.6 128 GLU B O 1
ATOM 2428 N N . LEU B 1 129 ? -4.806 -8.499 -12.356 1 98.15 129 LEU B N 1
ATOM 2429 C CA . LEU B 1 129 ? -3.379 -8.666 -12.104 1 98.15 129 LEU B CA 1
ATOM 2430 C C . LEU B 1 129 ? -2.751 -9.601 -13.133 1 98.15 129 LEU B C 1
ATOM 2432 O O . LEU B 1 129 ? -1.698 -9.293 -13.697 1 98.15 129 LEU B O 1
ATOM 2436 N N . VAL B 1 130 ? -3.362 -10.701 -13.371 1 97.15 130 VAL B N 1
ATOM 2437 C CA . VAL B 1 130 ? -2.845 -11.691 -14.311 1 97.15 130 VAL B CA 1
ATOM 2438 C C . VAL B 1 130 ? -2.806 -11.099 -15.717 1 97.15 130 VAL B C 1
ATOM 2440 O O . VAL B 1 130 ? -1.84 -11.3 -16.456 1 97.15 130 VAL B O 1
ATOM 2443 N N . MET B 1 131 ? -3.86 -10.412 -16.077 1 97.21 131 MET B N 1
ATOM 2444 C CA . MET B 1 131 ? -3.887 -9.758 -17.382 1 97.21 131 MET B CA 1
ATOM 2445 C C . MET B 1 131 ? -2.724 -8.783 -17.526 1 97.21 131 MET B C 1
ATOM 2447 O O . MET B 1 131 ? -2.054 -8.758 -18.56 1 97.21 131 MET B O 1
ATOM 2451 N N . HIS B 1 132 ? -2.481 -8.009 -16.529 1 98.15 132 HIS B N 1
ATOM 2452 C CA . HIS B 1 132 ? -1.372 -7.063 -16.56 1 98.15 132 HIS B CA 1
ATOM 2453 C C . HIS B 1 132 ? -0.032 -7.787 -16.644 1 98.15 132 HIS B C 1
ATOM 2455 O O . HIS B 1 132 ? 0.854 -7.376 -17.396 1 98.15 132 HIS B O 1
ATOM 2461 N N . TYR B 1 133 ? 0.147 -8.846 -15.87 1 97.42 133 TYR B N 1
ATOM 2462 C CA . TYR B 1 133 ? 1.387 -9.615 -15.86 1 97.42 133 TYR B CA 1
ATOM 2463 C C . TYR B 1 133 ? 1.683 -10.189 -17.24 1 97.42 133 TYR B C 1
ATOM 2465 O O . TYR B 1 133 ? 2.816 -10.109 -17.721 1 97.42 133 TYR B O 1
ATOM 2473 N N . GLU B 1 134 ? 0.638 -10.743 -17.793 1 94.97 134 GLU B N 1
ATOM 2474 C CA . GLU B 1 134 ? 0.799 -11.368 -19.103 1 94.97 134 GLU B CA 1
ATOM 2475 C C . GLU B 1 134 ? 1.183 -10.338 -20.162 1 94.97 134 GLU B C 1
ATOM 2477 O O . GLU B 1 134 ? 1.972 -10.631 -21.062 1 94.97 134 GLU B O 1
ATOM 2482 N N . ASP B 1 135 ? 0.655 -9.169 -20.041 1 96.17 135 ASP B N 1
ATOM 2483 C CA . ASP B 1 135 ? 0.835 -8.151 -21.072 1 96.17 135 ASP B CA 1
ATOM 2484 C C . ASP B 1 135 ? 2.131 -7.373 -20.855 1 96.17 135 ASP B C 1
ATOM 2486 O O . ASP B 1 135 ? 2.793 -6.978 -21.817 1 96.17 135 ASP B O 1
ATOM 2490 N N . ILE B 1 136 ? 2.543 -7.134 -19.575 1 96.98 136 ILE B N 1
ATOM 2491 C CA . ILE B 1 136 ? 3.617 -6.181 -19.316 1 96.98 136 ILE B CA 1
ATOM 2492 C C . ILE B 1 136 ? 4.561 -6.742 -18.255 1 96.98 136 ILE B C 1
ATOM 2494 O O . ILE B 1 136 ? 5.773 -6.814 -18.469 1 96.98 136 ILE B O 1
ATOM 2498 N N . GLY B 1 137 ? 4.045 -7.228 -17.17 1 95.06 137 GLY B N 1
ATOM 2499 C CA . GLY B 1 137 ? 4.779 -7.486 -15.942 1 95.06 137 GLY B CA 1
ATOM 2500 C C . GLY B 1 137 ? 5.854 -8.544 -16.099 1 95.06 137 GLY B C 1
ATOM 2501 O O . GLY B 1 137 ? 6.878 -8.503 -15.414 1 95.06 137 GLY B O 1
ATOM 2502 N N . GLN B 1 138 ? 5.557 -9.473 -16.972 1 94.37 138 GLN B N 1
ATOM 2503 C CA . GLN B 1 138 ? 6.512 -10.57 -17.09 1 94.37 138 GLN B CA 1
ATOM 2504 C C . GLN B 1 138 ? 7.718 -10.162 -17.93 1 94.37 138 GLN B C 1
ATOM 2506 O O . GLN B 1 138 ? 8.726 -10.871 -17.965 1 94.37 138 GLN B O 1
ATOM 2511 N N . TYR B 1 139 ? 7.711 -9.03 -18.51 1 95.84 139 TYR B N 1
ATOM 2512 C CA . TYR B 1 139 ? 8.731 -8.666 -19.486 1 95.84 139 TYR B CA 1
ATOM 2513 C C . TYR B 1 139 ? 9.691 -7.63 -18.912 1 95.84 139 TYR B C 1
ATOM 2515 O O . TYR B 1 139 ? 10.594 -7.158 -19.607 1 95.84 139 TYR B O 1
ATOM 2523 N N . ASP B 1 140 ? 9.5 -7.186 -17.685 1 96.09 140 ASP B N 1
ATOM 2524 C CA . ASP B 1 140 ? 10.405 -6.23 -17.054 1 96.09 140 ASP B CA 1
ATOM 2525 C C . ASP B 1 140 ? 10.601 -6.554 -15.575 1 96.09 140 ASP B C 1
ATOM 2527 O O . ASP B 1 140 ? 10.101 -7.568 -15.084 1 96.09 140 ASP B O 1
ATOM 2531 N N . GLU B 1 141 ? 11.405 -5.763 -14.927 1 94.12 141 GLU B N 1
ATOM 2532 C CA . GLU B 1 141 ? 11.74 -6.021 -13.529 1 94.12 141 GLU B CA 1
ATOM 2533 C C . GLU B 1 141 ? 11.077 -5.002 -12.606 1 94.12 141 GLU B C 1
ATOM 2535 O O . GLU B 1 141 ? 11.466 -4.864 -11.445 1 94.12 141 GLU B O 1
ATOM 2540 N N . GLU B 1 142 ? 10.131 -4.304 -13.165 1 95.9 142 GLU B N 1
ATOM 2541 C CA . GLU B 1 142 ? 9.499 -3.236 -12.396 1 95.9 142 GLU B CA 1
ATOM 2542 C C . GLU B 1 142 ? 8.524 -3.8 -11.367 1 95.9 142 GLU B C 1
ATOM 2544 O O . GLU B 1 142 ? 8.014 -4.911 -11.53 1 95.9 142 GLU B O 1
ATOM 2549 N N . ILE B 1 143 ? 8.352 -3.068 -10.357 1 97.85 143 ILE B N 1
ATOM 2550 C CA . ILE B 1 143 ? 7.273 -3.305 -9.403 1 97.85 143 ILE B CA 1
ATOM 2551 C C . ILE B 1 143 ? 6.09 -2.395 -9.726 1 97.85 143 ILE B C 1
ATOM 2553 O O . ILE B 1 143 ? 6.272 -1.216 -10.037 1 97.85 143 ILE B O 1
ATOM 2557 N N . TYR B 1 144 ? 4.927 -2.966 -9.664 1 98.75 144 TYR B N 1
ATOM 2558 C CA . TYR B 1 144 ? 3.731 -2.198 -9.989 1 98.75 144 TYR B CA 1
ATOM 2559 C C . TYR B 1 144 ? 2.831 -2.046 -8.769 1 98.75 144 TYR B C 1
ATOM 2561 O O . TYR B 1 144 ? 2.697 -2.975 -7.969 1 98.75 144 TYR B O 1
ATOM 2569 N N . VAL B 1 145 ? 2.214 -0.912 -8.642 1 98.88 145 VAL B N 1
ATO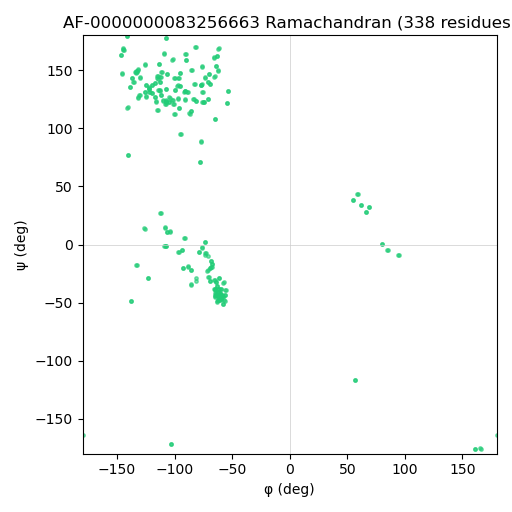M 2570 C CA . VAL B 1 145 ? 1.189 -0.616 -7.647 1 98.88 145 VAL B CA 1
ATOM 2571 C C . VAL B 1 145 ? -0.181 -0.547 -8.319 1 98.88 145 VAL B C 1
ATOM 2573 O O . VAL B 1 145 ? -0.368 0.195 -9.286 1 98.88 145 VAL B O 1
ATOM 2576 N N . GLY B 1 146 ? -1.059 -1.332 -7.827 1 98.85 146 GLY B N 1
ATOM 2577 C CA . GLY B 1 146 ? -2.401 -1.37 -8.386 1 98.85 146 GLY B CA 1
ATOM 2578 C C . GLY B 1 146 ? -3.465 -0.893 -7.416 1 98.85 146 GLY B C 1
ATOM 2579 O O . GLY B 1 146 ? -3.381 -1.157 -6.215 1 98.85 146 GLY B O 1
ATOM 2580 N N . ALA B 1 147 ? -4.486 -0.225 -7.921 1 98.82 147 ALA B N 1
ATOM 2581 C CA . ALA B 1 147 ? -5.648 0.211 -7.15 1 98.82 147 ALA B CA 1
ATOM 2582 C C . ALA B 1 147 ? -6.947 -0.153 -7.864 1 98.82 147 ALA B C 1
ATOM 2584 O O . ALA B 1 147 ? -7.135 0.185 -9.035 1 98.82 147 ALA B O 1
ATOM 2585 N N . MET B 1 148 ? -7.829 -0.832 -7.156 1 98.38 148 MET B N 1
ATOM 2586 C CA . MET B 1 148 ? -9.114 -1.212 -7.736 1 98.38 148 MET B CA 1
ATOM 2587 C C . MET B 1 148 ? -10.067 -0.022 -7.774 1 98.38 148 MET B C 1
ATOM 2589 O O . MET B 1 148 ? -10.134 0.756 -6.821 1 98.38 148 MET B O 1
ATOM 2593 N N . LEU B 1 149 ? -10.75 0.115 -8.85 1 97.6 149 LEU B N 1
ATOM 2594 C CA . LEU B 1 149 ? -11.747 1.169 -9.004 1 97.6 149 LEU B CA 1
ATOM 2595 C C . LEU B 1 149 ? -12.937 0.677 -9.821 1 97.6 149 LEU B C 1
ATOM 2597 O O . LEU B 1 149 ? -12.922 -0.444 -10.334 1 97.6 149 LEU B O 1
ATOM 2601 N N . SER B 1 150 ? -13.985 1.436 -9.812 1 95.2 150 SER B N 1
ATOM 2602 C CA . SER B 1 150 ? -15.176 1.134 -10.599 1 95.2 150 SER B CA 1
ATOM 2603 C C . SER B 1 150 ? -15.215 1.957 -11.882 1 95.2 150 SER B C 1
ATOM 2605 O O . SER B 1 150 ? -15.249 3.189 -11.835 1 95.2 150 SER B O 1
ATOM 2607 N N . ASN B 1 151 ? -15.074 1.331 -12.974 1 93.3 151 ASN B N 1
ATOM 2608 C CA . ASN B 1 151 ? -15.287 1.94 -14.283 1 93.3 151 ASN B CA 1
ATOM 2609 C C . ASN B 1 151 ? -16.701 1.684 -14.797 1 93.3 151 ASN B C 1
ATOM 2611 O O . ASN B 1 151 ? -16.963 0.65 -15.415 1 93.3 151 ASN B O 1
ATOM 2615 N N . GLU B 1 152 ? -17.61 2.655 -14.564 1 90.73 152 GLU B N 1
ATOM 2616 C CA . GLU B 1 152 ? -19.015 2.516 -14.935 1 90.73 152 GLU B CA 1
ATOM 2617 C C . GLU B 1 152 ? -19.622 1.252 -14.333 1 90.73 152 GLU B C 1
ATOM 2619 O O . GLU B 1 152 ? -20.263 0.469 -15.038 1 90.73 152 GLU B O 1
ATOM 2624 N N . GLY B 1 153 ? -19.263 0.932 -13.129 1 88.27 153 GLY B N 1
ATOM 2625 C CA . GLY B 1 153 ? -19.841 -0.181 -12.392 1 88.27 153 GLY B CA 1
ATOM 2626 C C . GLY B 1 153 ? -19.042 -1.464 -12.524 1 88.27 153 GLY B C 1
ATOM 2627 O O . GLY B 1 153 ? -19.308 -2.442 -11.823 1 88.27 153 GLY B O 1
ATOM 2628 N N . GLU B 1 154 ? -18.045 -1.482 -13.426 1 93.91 154 GLU B N 1
ATOM 2629 C CA . GLU B 1 154 ? -17.219 -2.668 -13.629 1 93.91 154 GLU B CA 1
ATOM 2630 C C . GLU B 1 154 ? -15.883 -2.54 -12.902 1 93.91 154 GLU B C 1
ATOM 2632 O O . GLU B 1 154 ? -15.288 -1.461 -12.87 1 93.91 154 GLU B O 1
ATOM 2637 N N . PRO B 1 155 ? -15.442 -3.608 -12.393 1 95.94 155 PRO B N 1
ATOM 2638 C CA . PRO B 1 155 ? -14.147 -3.551 -11.711 1 95.94 155 PRO B CA 1
ATOM 2639 C C . PRO B 1 155 ? -12.983 -3.327 -12.674 1 95.94 155 PRO B C 1
ATOM 2641 O O . PRO B 1 155 ? -12.953 -3.915 -13.759 1 95.94 155 PRO B O 1
ATOM 2644 N N . GLN B 1 156 ? -12.107 -2.504 -12.275 1 97.49 156 GLN B N 1
ATOM 2645 C CA . GLN B 1 156 ? -10.89 -2.23 -13.032 1 97.49 156 GLN B CA 1
ATOM 2646 C C . GLN B 1 156 ? -9.714 -1.951 -12.1 1 97.49 156 GLN B C 1
ATOM 2648 O O . GLN B 1 156 ? -9.9 -1.444 -10.992 1 97.49 156 GLN B O 1
ATOM 2653 N N . MET B 1 157 ? -8.577 -2.329 -12.495 1 98.31 157 MET B N 1
ATOM 2654 C CA . MET B 1 157 ? -7.348 -2.01 -11.774 1 98.31 157 MET B CA 1
ATOM 2655 C C . MET B 1 157 ? -6.574 -0.903 -12.481 1 98.31 157 MET B C 1
ATOM 2657 O O . MET B 1 157 ? -6.357 -0.967 -13.693 1 98.31 157 MET B O 1
ATOM 2661 N N . SER B 1 158 ? -6.248 0.125 -11.807 1 98.56 158 SER B N 1
ATOM 2662 C CA . SER B 1 158 ? -5.287 1.106 -12.299 1 98.56 158 SER B CA 1
ATOM 2663 C C . SER B 1 158 ? -3.868 0.757 -11.864 1 98.56 158 SER B C 1
ATOM 2665 O O . SER B 1 158 ? -3.633 0.432 -10.698 1 98.56 158 SER B O 1
ATOM 2667 N N . TRP B 1 159 ? -2.917 0.781 -12.794 1 98.68 159 TRP B N 1
ATOM 2668 C CA . TRP B 1 159 ? -1.546 0.37 -12.509 1 98.68 159 TRP B CA 1
ATOM 2669 C C . TRP B 1 159 ? -0.594 1.559 -12.59 1 98.68 159 TRP B C 1
ATOM 2671 O O . TRP B 1 159 ? -0.719 2.403 -13.48 1 98.68 159 TRP B O 1
ATOM 2681 N N . SER B 1 160 ? 0.329 1.584 -11.679 1 98.4 160 SER B N 1
ATOM 2682 C CA . SER B 1 160 ? 1.454 2.513 -11.673 1 98.4 160 SER B CA 1
ATOM 2683 C C . SER B 1 160 ? 2.776 1.779 -11.481 1 98.4 160 SER B C 1
ATOM 2685 O O . SER B 1 160 ? 2.852 0.815 -10.716 1 98.4 160 SER B O 1
ATOM 2687 N N . VAL B 1 161 ? 3.792 2.261 -12.145 1 97.89 161 VAL B N 1
ATOM 2688 C CA . VAL B 1 161 ? 5.123 1.712 -11.905 1 97.89 161 VAL B CA 1
ATOM 2689 C C . VAL B 1 161 ? 5.734 2.361 -10.666 1 97.89 161 VAL B C 1
ATOM 2691 O O . VAL B 1 161 ? 5.6 3.57 -10.46 1 97.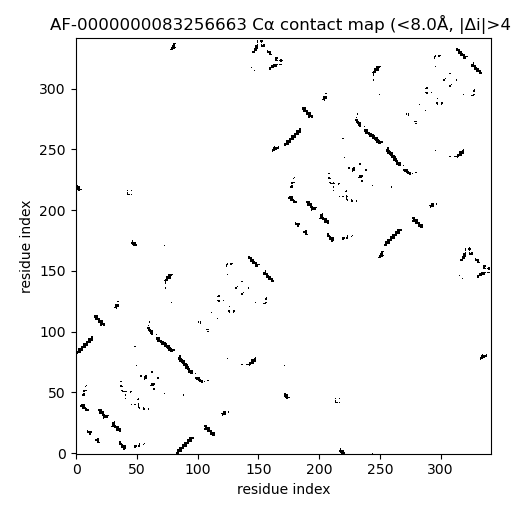89 161 VAL B O 1
ATOM 2694 N N . LEU B 1 162 ? 6.378 1.599 -9.844 1 98.08 162 LEU B N 1
ATOM 2695 C CA . LEU B 1 162 ? 7.084 2.076 -8.66 1 98.08 162 LEU B CA 1
ATOM 2696 C C . LEU B 1 162 ? 8.594 1.999 -8.859 1 98.08 162 LEU B C 1
ATOM 2698 O O . LEU B 1 162 ? 9.14 0.917 -9.084 1 98.08 162 LEU B O 1
ATOM 2702 N N . GLN B 1 163 ? 9.216 3.126 -8.757 1 96.75 163 GLN B N 1
ATOM 2703 C CA . GLN B 1 163 ? 10.647 3.158 -9.039 1 96.75 163 GLN B CA 1
ATOM 2704 C C . GLN B 1 163 ? 11.401 3.944 -7.971 1 96.75 163 GLN B C 1
ATOM 2706 O O . GLN B 1 163 ? 10.851 4.868 -7.368 1 96.75 163 GLN B O 1
ATOM 2711 N N . ASP B 1 164 ? 12.613 3.554 -7.718 1 94.68 164 ASP B N 1
ATOM 2712 C CA . ASP B 1 164 ? 13.554 4.367 -6.953 1 94.68 164 ASP B CA 1
ATOM 2713 C C . ASP B 1 164 ? 14.116 5.503 -7.804 1 94.68 164 ASP B C 1
ATOM 2715 O O . ASP B 1 164 ? 15.185 5.367 -8.403 1 94.68 164 ASP B O 1
ATOM 2719 N N . TRP B 1 165 ? 13.448 6.574 -7.803 1 89.46 165 TRP B N 1
ATOM 2720 C CA . TRP B 1 165 ? 13.787 7.655 -8.723 1 89.46 165 TRP B CA 1
ATOM 2721 C C . TRP B 1 165 ? 15.163 8.23 -8.405 1 89.46 165 TRP B C 1
ATOM 2723 O O . TRP B 1 165 ? 15.841 8.758 -9.289 1 89.46 165 TRP B O 1
ATOM 2733 N N . GLU B 1 166 ? 15.577 8.206 -7.146 1 87.96 166 GLU B N 1
ATOM 2734 C CA . GLU B 1 166 ? 16.88 8.736 -6.758 1 87.96 166 GLU B CA 1
ATOM 2735 C C . GLU B 1 166 ? 18.014 7.923 -7.377 1 87.96 166 GLU B C 1
ATOM 2737 O O . GLU B 1 166 ? 19.052 8.476 -7.747 1 87.96 166 GLU B O 1
ATOM 2742 N N . ARG B 1 167 ? 17.838 6.688 -7.432 1 83.72 167 ARG B N 1
ATOM 2743 C CA . ARG B 1 167 ? 18.833 5.811 -8.039 1 83.72 167 ARG B CA 1
ATOM 2744 C C . ARG B 1 167 ? 18.905 6.024 -9.547 1 83.72 167 ARG B C 1
ATOM 2746 O O . ARG B 1 167 ? 19.987 5.978 -10.136 1 83.72 167 ARG B O 1
ATOM 2753 N N . LEU B 1 168 ? 17.801 6.367 -10.12 1 76.17 168 LEU B N 1
ATOM 2754 C CA . LEU B 1 168 ? 17.712 6.491 -11.571 1 76.17 168 LEU B CA 1
ATOM 2755 C C . LEU B 1 168 ? 18.156 7.878 -12.025 1 76.17 168 LEU B C 1
ATOM 2757 O O . LEU B 1 168 ? 18.528 8.066 -13.186 1 76.17 168 LEU B O 1
ATOM 2761 N N . SER B 1 169 ? 18.103 8.826 -11.111 1 68.08 169 SER B N 1
ATOM 2762 C CA . SER B 1 169 ? 18.554 10.177 -11.43 1 68.08 169 SER B CA 1
ATOM 2763 C C . SER B 1 169 ? 20.071 10.293 -11.328 1 68.08 169 SER B C 1
ATOM 2765 O O . SER B 1 169 ? 20.669 11.207 -11.899 1 68.08 169 SER B O 1
ATOM 2767 N N . ALA B 1 170 ? 20.645 9.498 -10.478 1 63.7 170 ALA B N 1
ATOM 2768 C CA . ALA B 1 170 ? 22.097 9.509 -10.317 1 63.7 170 ALA B CA 1
ATOM 2769 C C . ALA B 1 170 ? 22.786 8.854 -11.511 1 63.7 170 ALA B C 1
ATOM 2771 O O . ALA B 1 170 ? 24.001 8.979 -11.68 1 63.7 170 ALA B O 1
ATOM 2772 N N . LYS B 1 171 ? 22.046 8.226 -12.386 1 51.88 171 LYS B N 1
ATOM 2773 C CA . LYS B 1 171 ? 22.666 7.648 -13.574 1 51.88 171 LYS B CA 1
ATOM 2774 C C . LYS B 1 171 ? 22.716 8.659 -14.716 1 51.88 171 LYS B C 1
ATOM 2776 O O . LYS B 1 171 ? 21.773 9.428 -14.913 1 51.88 171 LYS B O 1
#

Sequence (342 aa):
MKLKQFAAAFLFNENDEVLLLQKKTDAKFLAGKRVPIGGHMETGEMNDPQSACLREIYEETGIEQNQVSDLTHKYVVHRMKNDHIYIQFIYFGKLQSNVDVVESDEGELNWIPSARLKDENVTEAIRELVMHYEDIGQYDEEIYVGAMLSNEGEPQMSWSVLQDWERLSAKMKLKQFAAAFLFNENDEVLLLQKKTDAKFLAGKRVPIGGHMETGEMNDPQSACLREIYEETGIEQNQVSDLTHKYVVHRMKNDHIYIQFIYFGKLQSNVDVVESDEGELNWIPSARLKDENVTEAIRELVMHYEDIGQYDEEIYVGAMLSNEGEPQMSWSVLQDWERLSAK